Protein AF-A0A9D6B3N6-F1 (afdb_monomer)

Foldseek 3Di:
DDDDQQQPPADDPVNVVVNVVQVVAADNRRHGDPPSDDPVNQDVPSCDPVNLVAPDADPQWDWDQDPVDPSRTHTDHPPQFDWDAQVRDGPHHQPDQWHHTPVDIDGVVCVPDDDDQDDDDPQWDADPVRDIDGNDCVVVPNPVDDPDDPVRDDDDPVRVVVVVPDADPVQECDVVRDFDADPVRDGDPVSDPPPPPPPPPDDDPPRDDDDDDDDADPDDDDDDPPDDQDFPDDPDDTDRDDDDPDDDDPDDDDDPDDDD

Radius of gyration: 76.94 Å; Cα contacts (8 Å, |Δi|>4): 173; chains: 1; bounding box: 150×39×192 Å

Mean predicted aligned error: 19.35 Å

Solvent-accessible surface area (backbone atoms only — not comparable to full-atom values): 17889 Å² total; per-residue (Å²): 130,91,72,80,86,50,44,80,71,50,72,63,77,68,21,50,56,49,27,57,57,46,50,75,47,28,39,75,86,65,46,73,39,88,77,60,80,40,80,87,70,52,54,91,74,70,74,39,71,81,71,67,72,65,78,89,71,59,95,80,47,41,83,40,84,28,89,88,40,100,78,40,52,41,73,37,71,69,73,67,70,54,76,26,36,78,88,42,77,27,85,54,73,42,64,83,67,34,31,55,34,79,94,54,67,42,48,65,73,57,76,80,49,84,74,86,81,77,85,79,58,95,57,42,45,78,44,97,90,74,45,80,40,72,64,51,52,61,75,74,73,38,69,88,65,75,93,62,56,83,90,69,54,80,78,51,70,68,58,51,55,57,56,71,71,51,84,59,77,86,33,58,62,38,90,97,46,45,85,46,63,46,99,85,70,41,70,50,72,89,82,45,78,82,73,76,74,84,66,90,76,81,72,59,96,88,64,79,85,80,82,84,69,94,70,84,78,78,78,84,77,80,83,57,98,88,61,88,82,77,81,58,68,68,83,94,66,68,58,88,80,88,83,78,98,78,75,84,84,77,83,82,81,84,74,87,77,76,83,129

Secondary structure (DSSP, 8-state):
--PPP-TTT--HHHHHHHHHHHTTTB-TTSPBPTTSS-TTTS-TTSS-TTTTT-----TT-EEEE-TTSTTSEEEE--PPPPPP-SSS--SS--SSS-EEETTEEE-GGGGGSPPP-----TTEEE-TTS-EEE-STTTTT-TT-----GGGPPPPHHHHHHHHTSPPGGGBTSTTSB----TTSS--GGGS------------TT-------SSPPPPPPPPPTT-----BS-TT--B-----SSS---------PPP-

Structure (mmCIF, N/CA/C/O backbone):
data_AF-A0A9D6B3N6-F1
#
_entry.id   AF-A0A9D6B3N6-F1
#
loop_
_atom_site.group_PDB
_atom_site.id
_atom_site.type_symbol
_atom_site.label_atom_id
_atom_site.label_alt_id
_atom_site.label_comp_id
_atom_site.label_asym_id
_atom_site.label_entity_id
_atom_site.label_seq_id
_atom_site.pdbx_PDB_ins_code
_atom_site.Cartn_x
_atom_site.Cartn_y
_atom_site.Cartn_z
_atom_site.occupancy
_atom_site.B_iso_or_equiv
_atom_site.auth_seq_id
_atom_site.auth_comp_id
_atom_site.auth_asym_id
_atom_site.auth_atom_id
_atom_site.pdbx_PDB_model_num
ATOM 1 N N . MET A 1 1 ? 64.592 5.220 -80.876 1.00 45.41 1 MET A N 1
ATOM 2 C CA . MET A 1 1 ? 63.845 5.103 -79.605 1.00 45.41 1 MET A CA 1
ATOM 3 C C . MET A 1 1 ? 62.837 3.983 -79.776 1.00 45.41 1 MET A C 1
ATOM 5 O O . MET A 1 1 ? 62.112 4.013 -80.762 1.00 45.41 1 MET A O 1
ATOM 9 N N . ALA A 1 2 ? 62.846 2.971 -78.908 1.00 51.44 2 ALA A N 1
ATOM 10 C CA . ALA A 1 2 ? 61.827 1.927 -78.946 1.00 51.44 2 ALA A CA 1
ATOM 11 C C . ALA A 1 2 ? 60.487 2.561 -78.546 1.00 51.44 2 ALA A C 1
ATOM 13 O O . ALA A 1 2 ? 60.361 3.070 -77.433 1.00 51.44 2 ALA A O 1
ATOM 14 N N . ARG A 1 3 ? 59.527 2.613 -79.477 1.00 68.75 3 ARG A N 1
ATOM 15 C CA . ARG A 1 3 ? 58.147 2.989 -79.148 1.00 68.75 3 ARG A CA 1
ATOM 16 C C . ARG A 1 3 ? 57.510 1.823 -78.397 1.00 68.75 3 ARG A C 1
ATOM 18 O O . ARG A 1 3 ? 57.802 0.672 -78.724 1.00 68.75 3 ARG A O 1
ATOM 25 N N . LEU A 1 4 ? 56.667 2.107 -77.407 1.00 59.44 4 LEU A N 1
ATOM 26 C CA . LEU A 1 4 ? 55.829 1.060 -76.827 1.00 59.44 4 LEU A CA 1
ATOM 27 C C . LEU A 1 4 ? 54.961 0.462 -77.953 1.00 59.44 4 LEU A C 1
ATOM 29 O O . LEU A 1 4 ? 54.424 1.239 -78.750 1.00 59.44 4 LEU A O 1
ATOM 33 N N . PRO A 1 5 ? 54.841 -0.872 -78.051 1.00 68.19 5 PRO A N 1
ATOM 34 C CA . PRO A 1 5 ? 53.911 -1.505 -78.976 1.00 68.19 5 PRO A CA 1
ATOM 35 C C . PRO A 1 5 ? 52.489 -0.999 -78.764 1.00 68.19 5 PRO A C 1
ATOM 37 O O . PRO A 1 5 ? 52.045 -0.881 -77.620 1.00 68.19 5 PRO A O 1
ATOM 40 N N . ASN A 1 6 ? 51.780 -0.709 -79.852 1.00 72.12 6 ASN A N 1
ATOM 41 C CA . ASN A 1 6 ? 50.390 -0.269 -79.786 1.00 72.12 6 ASN A CA 1
ATOM 42 C C . ASN A 1 6 ? 49.498 -1.365 -80.384 1.00 72.12 6 ASN A C 1
ATOM 44 O O . ASN A 1 6 ? 49.620 -1.619 -81.590 1.00 72.12 6 ASN A O 1
ATOM 48 N N . PRO A 1 7 ? 48.627 -2.015 -79.584 1.00 78.25 7 PRO A N 1
ATOM 49 C CA . PRO A 1 7 ? 47.762 -3.084 -80.068 1.00 78.25 7 PRO A CA 1
ATOM 50 C C . PRO A 1 7 ? 47.026 -2.690 -81.355 1.00 78.25 7 PRO A C 1
ATOM 52 O O . PRO A 1 7 ? 46.351 -1.667 -81.421 1.00 78.25 7 PRO A O 1
ATOM 55 N N . GLY A 1 8 ? 47.193 -3.488 -82.409 1.00 73.12 8 GLY A N 1
ATOM 56 C CA . GLY A 1 8 ? 46.553 -3.278 -83.711 1.00 73.12 8 GLY A CA 1
ATOM 57 C C . GLY A 1 8 ? 47.228 -2.254 -84.635 1.00 73.12 8 GLY A C 1
ATOM 58 O O . GLY A 1 8 ? 46.724 -2.030 -85.731 1.00 73.12 8 GLY A O 1
ATOM 59 N N . SER A 1 9 ? 48.352 -1.638 -84.241 1.00 78.69 9 SER A N 1
ATOM 60 C CA . SER A 1 9 ? 49.060 -0.615 -85.043 1.00 78.69 9 SER A CA 1
ATOM 61 C C . SER A 1 9 ? 50.465 -1.019 -85.514 1.00 78.69 9 SER A C 1
ATOM 63 O O . SER A 1 9 ? 51.078 -0.293 -86.303 1.00 78.69 9 SER A O 1
ATOM 65 N N . ASP A 1 10 ? 51.007 -2.145 -85.039 1.00 81.69 10 ASP A N 1
ATOM 66 C CA . ASP A 1 10 ? 52.312 -2.648 -85.485 1.00 81.69 10 ASP A CA 1
ATOM 67 C C . ASP A 1 10 ? 52.181 -3.523 -86.748 1.00 81.69 10 ASP A C 1
ATOM 69 O O . ASP A 1 10 ? 51.282 -4.356 -86.845 1.00 81.69 10 ASP A O 1
ATOM 73 N N . ALA A 1 11 ? 53.077 -3.331 -87.726 1.00 79.50 11 ALA A N 1
ATOM 74 C CA . ALA A 1 11 ? 53.017 -3.952 -89.057 1.00 79.50 11 ALA A CA 1
ATOM 75 C C . ALA A 1 11 ? 54.166 -4.953 -89.313 1.00 79.50 11 ALA A C 1
ATOM 77 O O . ALA A 1 11 ? 55.167 -4.978 -88.596 1.00 79.50 11 ALA A O 1
ATOM 78 N N . GLY A 1 12 ? 54.031 -5.771 -90.364 1.00 84.19 12 GLY A N 1
ATOM 79 C CA . GLY A 1 12 ? 54.955 -6.870 -90.684 1.00 84.19 12 GLY A CA 1
ATOM 80 C C . GLY A 1 12 ? 54.715 -8.121 -89.827 1.00 84.19 12 GLY A C 1
ATOM 81 O O . GLY A 1 12 ? 53.891 -8.105 -88.918 1.00 84.19 12 GLY A O 1
ATOM 82 N N . SER A 1 13 ? 55.434 -9.215 -90.100 1.00 83.25 13 SER A N 1
ATOM 83 C CA . SER A 1 13 ? 55.185 -10.518 -89.451 1.00 83.25 13 SER A CA 1
ATOM 84 C C . SER A 1 13 ? 55.355 -10.496 -87.927 1.00 83.25 13 SER A C 1
ATOM 86 O O . SER A 1 13 ? 54.642 -11.181 -87.203 1.00 83.25 13 SER A O 1
ATOM 88 N N . TRP A 1 14 ? 56.287 -9.689 -87.419 1.00 82.88 14 TRP A N 1
ATOM 89 C CA . TRP A 1 14 ? 56.448 -9.492 -85.976 1.00 82.88 14 TRP A CA 1
ATOM 90 C C . TRP A 1 14 ? 55.342 -8.619 -85.384 1.00 82.88 14 TRP A C 1
ATOM 92 O O . TRP A 1 14 ? 54.904 -8.877 -84.267 1.00 82.88 14 TRP A O 1
ATOM 102 N N . GLY A 1 15 ? 54.854 -7.633 -86.142 1.00 83.31 15 GLY A N 1
ATOM 103 C CA . GLY A 1 15 ? 53.713 -6.812 -85.749 1.00 83.31 15 GLY A CA 1
ATOM 104 C C . GLY A 1 15 ? 52.434 -7.634 -85.621 1.00 83.31 15 GLY A C 1
ATOM 105 O O . GLY A 1 15 ? 51.726 -7.488 -84.632 1.00 83.31 15 GLY A O 1
ATOM 106 N N . SER A 1 16 ? 52.171 -8.564 -86.547 1.00 84.25 16 SER A N 1
ATOM 107 C CA . SER A 1 16 ? 50.998 -9.445 -86.460 1.00 84.25 16 SER A CA 1
ATOM 108 C C . SER A 1 16 ? 51.053 -10.367 -85.242 1.00 84.25 16 SER A C 1
ATOM 110 O O . SER A 1 16 ? 50.103 -10.392 -84.469 1.00 84.25 16 SER A O 1
ATOM 112 N N . ILE A 1 17 ? 52.184 -11.045 -85.007 1.00 87.50 17 ILE A N 1
ATOM 113 C CA . ILE A 1 17 ? 52.358 -11.931 -83.839 1.00 87.50 17 ILE A CA 1
ATOM 114 C C . ILE A 1 17 ? 52.198 -11.148 -82.528 1.00 87.50 17 ILE A C 1
ATOM 116 O O . ILE A 1 17 ? 51.560 -11.616 -81.585 1.00 87.50 17 ILE A O 1
ATOM 120 N N . LEU A 1 18 ? 52.770 -9.944 -82.464 1.00 86.25 18 LEU A N 1
ATOM 121 C CA . LEU A 1 18 ? 52.673 -9.081 -81.293 1.00 86.25 18 LEU A CA 1
ATOM 122 C C . LEU A 1 18 ? 51.239 -8.600 -81.054 1.00 86.25 18 LEU A C 1
ATOM 124 O O . LEU A 1 18 ? 50.768 -8.638 -79.919 1.00 86.25 18 LEU A O 1
ATOM 128 N N . ASN A 1 19 ? 50.534 -8.191 -82.109 1.00 84.81 19 ASN A N 1
ATOM 129 C CA . ASN A 1 19 ? 49.133 -7.792 -82.022 1.00 84.81 19 ASN A CA 1
ATOM 130 C C . ASN A 1 19 ? 48.252 -8.959 -81.558 1.00 84.81 19 ASN A C 1
ATOM 132 O O . ASN A 1 19 ? 47.422 -8.755 -80.676 1.00 84.81 19 ASN A O 1
ATOM 136 N N . ASP A 1 20 ? 48.472 -10.171 -82.073 1.00 89.81 20 ASP A N 1
ATOM 137 C CA . ASP A 1 20 ? 47.739 -11.373 -81.659 1.00 89.81 20 ASP A CA 1
ATOM 138 C C . ASP A 1 20 ? 47.979 -11.703 -80.179 1.00 89.81 20 ASP A C 1
ATOM 140 O O . ASP A 1 20 ? 47.041 -12.026 -79.450 1.00 89.81 20 ASP A O 1
ATOM 144 N N . TYR A 1 21 ? 49.224 -11.577 -79.704 1.00 90.88 21 TYR A N 1
ATOM 145 C CA . TYR A 1 21 ? 49.565 -11.772 -78.294 1.00 90.88 21 TYR A CA 1
ATOM 146 C C . TYR A 1 21 ? 48.916 -10.715 -77.392 1.00 90.88 21 TYR A C 1
ATOM 148 O O . TYR A 1 21 ? 48.255 -11.053 -76.410 1.00 90.88 21 TYR A O 1
ATOM 156 N N . LEU A 1 22 ? 49.055 -9.429 -77.730 1.00 88.50 22 LEU A N 1
ATOM 157 C CA . LEU A 1 22 ? 48.483 -8.338 -76.938 1.00 88.50 22 LEU A CA 1
ATOM 158 C C . LEU A 1 22 ? 46.954 -8.388 -76.925 1.00 88.50 22 LEU A C 1
ATOM 160 O O . LEU A 1 22 ? 46.353 -8.135 -75.879 1.00 88.50 22 LEU A O 1
ATOM 164 N N . ALA A 1 23 ? 46.333 -8.796 -78.033 1.00 89.00 23 ALA A N 1
ATOM 165 C CA . ALA A 1 23 ? 44.892 -8.973 -78.143 1.00 89.00 23 ALA A CA 1
ATOM 166 C C . ALA A 1 23 ? 44.345 -10.095 -77.248 1.00 89.00 23 ALA A C 1
ATOM 168 O O . ALA A 1 23 ? 43.134 -10.150 -77.046 1.00 89.00 23 ALA A O 1
ATOM 169 N N . GLN A 1 24 ? 45.171 -10.972 -76.666 1.00 90.44 24 GLN A N 1
ATOM 170 C CA . GLN A 1 24 ? 44.681 -11.948 -75.681 1.00 90.44 24 GLN A CA 1
ATOM 171 C C . GLN A 1 24 ? 44.157 -11.256 -74.414 1.00 90.44 24 GLN A C 1
ATOM 173 O O . GLN A 1 24 ? 43.144 -11.680 -73.864 1.00 90.44 24 GLN A O 1
ATOM 178 N N . ALA A 1 25 ? 44.799 -10.160 -73.997 1.00 90.31 25 ALA A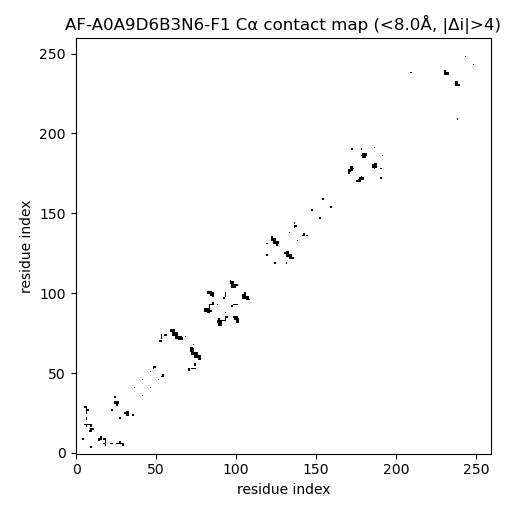 N 1
ATOM 179 C CA . ALA A 1 25 ? 44.516 -9.460 -72.741 1.00 90.31 25 ALA A CA 1
ATOM 180 C C . ALA A 1 25 ? 44.016 -8.015 -72.929 1.00 90.31 25 ALA A C 1
ATOM 182 O O . ALA A 1 25 ? 43.361 -7.480 -72.035 1.00 90.31 25 ALA A O 1
ATOM 183 N N . HIS A 1 26 ? 44.283 -7.386 -74.077 1.00 91.19 26 HIS A N 1
ATOM 184 C CA . HIS A 1 26 ? 43.959 -5.982 -74.334 1.00 91.19 26 HIS A CA 1
ATOM 185 C C . HIS A 1 26 ? 42.899 -5.806 -75.426 1.00 91.19 26 HIS A C 1
ATOM 187 O O . HIS A 1 26 ? 42.792 -6.603 -76.360 1.00 91.19 26 HIS A O 1
ATOM 193 N N . THR A 1 27 ? 42.103 -4.750 -75.311 1.00 88.50 27 THR A N 1
ATOM 194 C CA . THR A 1 27 ? 41.266 -4.202 -76.385 1.00 88.50 27 THR A CA 1
ATOM 195 C C . THR A 1 27 ? 42.125 -3.416 -77.380 1.00 88.50 27 THR A C 1
ATOM 197 O O . THR A 1 27 ? 43.296 -3.123 -77.136 1.00 88.50 27 THR A O 1
ATOM 200 N N . SER A 1 28 ? 41.553 -3.060 -78.532 1.00 85.31 28 SER A N 1
ATOM 201 C CA . SER A 1 28 ? 42.259 -2.319 -79.588 1.00 85.31 28 SER A CA 1
ATOM 202 C C . SER A 1 28 ? 42.684 -0.898 -79.190 1.00 85.31 28 SER A C 1
ATOM 204 O O . SER A 1 28 ? 43.471 -0.287 -79.901 1.00 85.31 28 SER A O 1
ATOM 206 N N . ASP A 1 29 ? 42.165 -0.361 -78.083 1.00 84.06 29 ASP A N 1
ATOM 207 C CA . ASP A 1 29 ? 42.560 0.933 -77.509 1.00 84.06 29 ASP A CA 1
ATOM 208 C C . ASP A 1 29 ? 43.659 0.813 -76.433 1.00 84.06 29 ASP A C 1
ATOM 210 O O . ASP A 1 29 ? 44.034 1.808 -75.815 1.00 84.06 29 ASP A O 1
ATOM 214 N N . GLY A 1 30 ? 44.179 -0.398 -76.198 1.00 83.12 30 GLY A N 1
ATOM 215 C CA . GLY A 1 30 ? 45.235 -0.662 -75.221 1.00 83.12 30 GLY A CA 1
ATOM 216 C C . GLY A 1 30 ? 44.758 -0.828 -73.778 1.00 83.12 30 GLY A C 1
ATOM 217 O O . GLY A 1 30 ? 45.591 -1.049 -72.899 1.00 83.12 30 GLY A O 1
ATOM 218 N N . THR A 1 31 ? 43.451 -0.768 -73.505 1.00 88.31 31 THR A N 1
ATOM 219 C CA . THR A 1 31 ? 42.912 -1.117 -72.180 1.00 88.31 31 THR A CA 1
ATOM 220 C C . THR A 1 31 ? 42.802 -2.635 -72.003 1.00 88.31 31 THR A C 1
ATOM 222 O O . THR A 1 31 ? 42.923 -3.397 -72.959 1.00 88.31 31 THR A O 1
ATOM 225 N N . LEU A 1 32 ? 42.641 -3.115 -70.765 1.00 92.38 32 LEU A N 1
ATOM 226 C CA . LEU A 1 32 ? 42.455 -4.546 -70.504 1.00 92.38 32 LEU A CA 1
ATOM 227 C C . LEU A 1 32 ? 41.027 -4.972 -70.858 1.00 92.38 32 LEU A C 1
ATOM 229 O O . LEU A 1 32 ? 40.062 -4.281 -70.531 1.00 92.38 32 LEU A O 1
ATOM 233 N N . LYS A 1 33 ? 40.872 -6.157 -71.451 1.00 91.31 33 LYS A N 1
ATOM 234 C CA . LYS A 1 33 ? 39.548 -6.746 -71.686 1.00 91.31 33 LYS A CA 1
ATOM 235 C C . LYS A 1 33 ? 38.831 -7.030 -70.354 1.00 91.31 33 LYS A C 1
ATOM 237 O O . LYS A 1 33 ? 39.499 -7.320 -69.351 1.00 91.31 33 LYS A O 1
ATOM 242 N N . PRO A 1 34 ? 37.485 -7.026 -70.320 1.00 89.88 34 PRO A N 1
ATOM 243 C CA . PRO A 1 34 ? 36.728 -7.475 -69.154 1.00 89.88 34 PRO A CA 1
ATOM 244 C C . PRO A 1 34 ? 37.193 -8.857 -68.679 1.00 89.88 34 PRO A C 1
ATOM 246 O O . PRO A 1 34 ? 37.513 -9.717 -69.494 1.00 89.88 34 PRO A O 1
ATOM 249 N N . ALA A 1 35 ? 37.232 -9.058 -67.360 1.00 86.75 35 ALA A N 1
ATOM 250 C CA . ALA A 1 35 ? 37.682 -10.300 -66.722 1.00 86.75 35 ALA A CA 1
ATOM 251 C C . ALA A 1 35 ? 39.142 -10.721 -67.004 1.00 86.75 35 ALA A C 1
ATOM 253 O O . ALA A 1 35 ? 39.518 -11.835 -66.660 1.00 86.75 35 ALA A O 1
ATOM 254 N N . THR A 1 36 ? 39.993 -9.844 -67.554 1.00 89.94 36 THR A N 1
ATOM 255 C CA . THR A 1 36 ? 41.442 -10.119 -67.663 1.00 89.94 36 THR A CA 1
ATOM 256 C C . THR A 1 36 ? 42.109 -10.177 -66.288 1.00 89.94 36 THR A C 1
ATOM 258 O O . THR A 1 36 ? 42.972 -11.016 -66.048 1.00 89.94 36 THR A O 1
ATOM 261 N N . VAL A 1 37 ? 41.678 -9.311 -65.363 1.00 88.75 37 VAL A N 1
ATOM 262 C CA . VAL A 1 37 ? 42.087 -9.356 -63.955 1.00 88.75 37 VAL A CA 1
ATOM 263 C C . VAL A 1 37 ? 41.021 -10.115 -63.170 1.00 88.75 37 VAL A C 1
ATOM 265 O O . VAL A 1 37 ? 39.940 -9.598 -62.895 1.00 88.75 37 VAL A O 1
ATOM 268 N N . THR A 1 38 ? 41.325 -11.362 -62.833 1.00 87.31 38 THR A N 1
ATOM 269 C CA . THR A 1 38 ? 40.512 -12.253 -61.996 1.00 87.31 38 THR A CA 1
ATOM 270 C C . THR A 1 38 ? 41.161 -12.471 -60.631 1.00 87.31 38 THR A C 1
ATOM 272 O O . THR A 1 38 ? 42.339 -12.160 -60.434 1.00 87.31 38 THR A O 1
ATOM 275 N N . ALA A 1 39 ? 40.421 -13.083 -59.701 1.00 79.94 39 ALA A N 1
ATOM 276 C CA . ALA A 1 39 ? 40.956 -13.492 -58.402 1.00 79.94 39 ALA A CA 1
ATOM 277 C C . ALA A 1 39 ? 42.220 -14.365 -58.524 1.00 79.94 39 ALA A C 1
ATOM 279 O O . ALA A 1 39 ? 43.117 -14.246 -57.704 1.00 79.94 39 ALA A O 1
ATOM 280 N N . THR A 1 40 ? 42.330 -15.188 -59.572 1.00 82.88 40 THR A N 1
ATOM 281 C CA . THR A 1 40 ? 43.490 -16.065 -59.805 1.00 82.88 40 THR A CA 1
ATOM 282 C C . THR A 1 40 ? 44.718 -15.309 -60.320 1.00 82.88 40 THR A C 1
ATOM 284 O O . THR A 1 40 ? 45.844 -15.734 -60.084 1.00 82.88 40 THR A O 1
ATOM 287 N N . THR A 1 41 ? 44.524 -14.189 -61.026 1.00 85.56 41 THR A N 1
ATOM 288 C CA . THR A 1 41 ? 45.626 -13.349 -61.539 1.00 85.56 41 THR A CA 1
ATOM 289 C C . THR A 1 41 ? 46.123 -12.311 -60.529 1.00 85.56 41 THR A C 1
ATOM 291 O O . THR A 1 41 ? 47.187 -11.726 -60.724 1.00 85.56 41 THR A O 1
ATOM 294 N N . ILE A 1 42 ? 45.369 -12.064 -59.452 1.00 85.81 42 ILE A N 1
ATOM 295 C CA . ILE A 1 42 ? 45.796 -11.210 -58.341 1.00 85.81 42 ILE A CA 1
ATOM 296 C C . ILE A 1 42 ? 46.633 -12.080 -57.401 1.00 85.81 42 ILE A C 1
ATOM 298 O O . ILE A 1 42 ? 46.099 -12.943 -56.714 1.00 85.81 42 ILE A O 1
ATOM 302 N N . THR A 1 43 ? 47.949 -11.872 -57.372 1.00 85.81 43 THR A N 1
ATOM 303 C CA . THR A 1 43 ? 48.826 -12.606 -56.449 1.00 85.81 43 THR A CA 1
ATOM 304 C C . THR A 1 43 ? 48.584 -12.178 -55.002 1.00 85.81 43 THR A C 1
ATOM 306 O O . THR A 1 43 ? 48.177 -11.042 -54.739 1.00 85.81 43 THR A O 1
ATOM 309 N N . ASP A 1 44 ? 48.917 -13.043 -54.045 1.00 80.94 44 ASP A N 1
ATOM 310 C CA . ASP A 1 44 ? 48.862 -12.694 -52.624 1.00 80.94 44 ASP A CA 1
ATOM 311 C C . ASP A 1 44 ? 49.661 -11.413 -52.338 1.00 80.94 44 ASP A C 1
ATOM 313 O O . ASP A 1 44 ? 50.780 -11.220 -52.821 1.00 80.94 44 ASP A O 1
ATOM 317 N N . GLY A 1 45 ? 49.050 -10.482 -51.600 1.00 75.62 45 GLY A N 1
ATOM 318 C CA . GLY A 1 45 ? 49.649 -9.180 -51.289 1.00 75.62 45 GLY A CA 1
ATOM 319 C C . GLY A 1 45 ? 49.730 -8.194 -52.465 1.00 75.62 45 GLY A C 1
ATOM 320 O O . GLY A 1 45 ? 50.244 -7.088 -52.287 1.00 75.62 45 GLY A O 1
ATOM 321 N N . ALA A 1 46 ? 49.202 -8.525 -53.653 1.00 82.38 46 ALA A N 1
ATOM 322 C CA . ALA A 1 46 ? 49.179 -7.605 -54.792 1.00 82.38 46 ALA A CA 1
ATOM 323 C C . ALA A 1 46 ? 48.398 -6.321 -54.488 1.00 82.38 46 ALA A C 1
ATOM 325 O O . ALA A 1 46 ? 48.791 -5.256 -54.965 1.00 82.38 46 ALA A O 1
ATOM 326 N N . VAL A 1 47 ? 47.348 -6.406 -53.666 1.00 80.56 47 VAL A N 1
ATOM 327 C CA . VAL A 1 47 ? 46.569 -5.272 -53.158 1.00 80.56 47 VAL A CA 1
ATOM 328 C C . VAL A 1 47 ? 46.873 -5.105 -51.670 1.00 80.56 47 VAL A C 1
ATOM 330 O O . VAL A 1 47 ? 46.336 -5.813 -50.824 1.00 80.56 47 VAL A O 1
ATOM 333 N N . THR A 1 48 ? 47.781 -4.188 -51.343 1.00 77.69 48 THR A N 1
ATOM 334 C CA . THR A 1 48 ? 48.095 -3.829 -49.954 1.00 77.69 48 THR A CA 1
ATOM 335 C C . THR A 1 48 ? 47.165 -2.720 -49.464 1.00 77.69 48 THR A C 1
ATOM 337 O O . THR A 1 48 ? 46.552 -2.018 -50.268 1.00 77.69 48 THR A O 1
ATOM 340 N N . ILE A 1 49 ? 47.120 -2.485 -48.149 1.00 63.72 49 ILE A N 1
ATOM 341 C CA . ILE A 1 49 ? 46.389 -1.346 -47.557 1.00 63.72 49 ILE A CA 1
ATOM 342 C C . ILE A 1 49 ? 46.805 -0.018 -48.218 1.00 63.72 49 ILE A C 1
ATOM 344 O O . ILE A 1 49 ? 45.955 0.810 -48.531 1.00 63.72 49 ILE A O 1
ATOM 348 N N . GLY A 1 50 ? 48.097 0.150 -48.527 1.00 67.12 50 GLY A N 1
ATOM 349 C CA . GLY A 1 50 ? 48.600 1.329 -49.240 1.00 67.12 50 GLY A CA 1
ATOM 350 C C . GLY A 1 50 ? 48.111 1.445 -50.690 1.00 67.12 50 GLY A C 1
ATOM 351 O O . GLY A 1 50 ? 47.958 2.554 -51.189 1.00 67.12 50 GLY A O 1
ATOM 352 N N . LYS A 1 51 ? 47.820 0.320 -51.361 1.00 71.69 51 LYS A N 1
ATOM 353 C CA . LYS A 1 51 ? 47.268 0.289 -52.729 1.00 71.69 51 LYS A CA 1
ATOM 354 C C . LYS A 1 51 ? 45.750 0.447 -52.779 1.00 71.69 51 LYS A C 1
ATOM 356 O O . LYS A 1 51 ? 45.229 0.822 -53.822 1.00 71.69 51 LYS A O 1
ATOM 361 N N . LEU A 1 52 ? 45.048 0.201 -51.672 1.00 72.81 52 LEU A N 1
ATOM 362 C CA . LEU A 1 52 ? 43.612 0.472 -51.558 1.00 72.81 52 LEU A CA 1
ATOM 363 C C . LEU A 1 52 ? 43.298 1.978 -51.469 1.00 72.81 52 LEU A C 1
ATOM 365 O O . LEU A 1 52 ? 42.129 2.343 -51.493 1.00 72.81 52 LEU A O 1
ATOM 369 N N . ALA A 1 53 ? 44.317 2.847 -51.366 1.00 62.59 53 ALA A N 1
ATOM 370 C CA . ALA A 1 53 ? 44.210 4.312 -51.294 1.00 62.59 53 ALA A CA 1
ATOM 371 C C . ALA A 1 53 ? 43.273 4.861 -50.193 1.00 62.59 53 ALA A C 1
ATOM 373 O O . ALA A 1 53 ? 42.992 6.055 -50.156 1.00 62.59 53 ALA A O 1
ATOM 374 N N . VAL A 1 54 ? 42.822 4.017 -49.261 1.00 65.94 54 VAL A N 1
ATOM 375 C CA . VAL A 1 54 ? 41.975 4.383 -48.118 1.00 65.94 54 VAL A CA 1
ATOM 376 C C . VAL A 1 54 ? 42.835 4.499 -46.861 1.00 65.94 54 VAL A C 1
ATOM 378 O O . VAL A 1 54 ? 42.862 3.617 -46.003 1.00 65.94 54 VAL A O 1
ATOM 381 N N . SER A 1 55 ? 43.594 5.590 -46.767 1.00 69.75 55 SER A N 1
ATOM 382 C CA . SER A 1 55 ? 44.323 5.959 -45.550 1.00 69.75 55 SER A CA 1
ATOM 383 C C . SER A 1 55 ? 43.375 6.545 -44.491 1.00 69.75 55 SER A C 1
ATOM 385 O O . SER A 1 55 ? 42.284 7.017 -44.805 1.00 69.75 55 SER A O 1
ATOM 387 N N . GLY A 1 56 ? 43.781 6.502 -43.217 1.00 75.56 56 GLY A N 1
ATOM 388 C CA . GLY A 1 56 ? 43.077 7.190 -42.123 1.00 75.56 56 GLY A CA 1
ATOM 389 C C . GLY A 1 56 ? 42.059 6.365 -41.328 1.00 75.56 56 GLY A C 1
ATOM 390 O O . GLY A 1 56 ? 41.455 6.912 -40.412 1.00 75.56 56 GLY A O 1
ATOM 391 N N . GLY A 1 57 ? 41.883 5.074 -41.631 1.00 80.06 57 GLY A N 1
ATOM 392 C CA . GLY A 1 57 ? 41.056 4.180 -40.815 1.00 80.06 57 GLY A CA 1
ATOM 393 C C . GLY A 1 57 ? 41.697 3.855 -39.458 1.00 80.06 57 GLY A C 1
ATOM 394 O O . GLY A 1 57 ? 42.913 3.667 -39.372 1.00 80.06 57 GLY A O 1
ATOM 395 N N . THR A 1 58 ? 40.888 3.761 -38.404 1.00 84.12 58 THR A N 1
ATOM 396 C CA . THR A 1 58 ? 41.297 3.329 -37.056 1.00 84.12 58 THR A CA 1
ATOM 397 C C . THR A 1 58 ? 40.745 1.938 -36.717 1.00 84.12 58 THR A C 1
ATOM 399 O O . THR A 1 58 ? 39.849 1.419 -37.388 1.00 84.12 58 THR A O 1
ATOM 402 N N . ASN A 1 59 ? 41.307 1.287 -35.688 1.00 82.06 59 ASN A N 1
ATOM 403 C CA . ASN A 1 59 ? 40.861 -0.047 -35.279 1.00 82.06 59 ASN A CA 1
ATOM 404 C C . ASN A 1 59 ? 39.387 -0.020 -34.843 1.00 82.06 59 ASN A C 1
ATOM 406 O O . ASN A 1 59 ? 39.003 0.806 -34.018 1.00 82.06 59 ASN A O 1
ATOM 410 N N . GLY A 1 60 ? 38.588 -0.944 -35.376 1.00 78.75 60 GLY A N 1
ATOM 411 C CA . GLY A 1 60 ? 37.149 -1.031 -35.121 1.00 78.75 60 GLY A CA 1
ATOM 412 C C . GLY A 1 60 ? 36.262 -0.423 -36.208 1.00 78.75 60 GLY A C 1
ATOM 413 O O . GLY A 1 60 ? 35.063 -0.665 -36.170 1.00 78.75 60 GLY A O 1
ATOM 414 N N . GLN A 1 61 ? 36.808 0.294 -37.196 1.00 87.56 61 GLN A N 1
ATOM 415 C CA . GLN A 1 61 ? 36.031 0.823 -38.325 1.00 87.56 61 GLN A CA 1
ATOM 416 C C . GLN A 1 61 ? 35.767 -0.239 -39.406 1.00 87.56 61 GLN A C 1
ATOM 418 O O . GLN A 1 61 ? 36.596 -1.114 -39.659 1.00 87.56 61 GLN A O 1
ATOM 423 N N . LEU A 1 62 ? 34.618 -0.146 -40.082 1.00 87.00 62 LEU A N 1
ATOM 424 C CA . LEU A 1 62 ? 34.265 -0.972 -41.241 1.00 87.00 62 LEU A CA 1
ATOM 425 C C . LEU A 1 62 ? 34.580 -0.236 -42.542 1.00 87.00 62 LEU A C 1
ATOM 427 O O . LEU A 1 62 ? 34.223 0.931 -42.709 1.00 87.00 62 LEU A O 1
ATOM 431 N N . LEU A 1 63 ? 35.173 -0.939 -43.506 1.00 87.06 63 LEU A N 1
ATOM 432 C CA . LEU A 1 63 ? 35.298 -0.432 -44.869 1.00 87.06 63 LEU A CA 1
ATOM 433 C C . LEU A 1 63 ? 33.993 -0.708 -45.622 1.00 87.06 63 LEU A C 1
ATOM 435 O O . LEU A 1 63 ? 33.672 -1.857 -45.917 1.00 87.06 63 LEU A O 1
ATOM 439 N N . SER A 1 64 ? 33.234 0.344 -45.920 1.00 87.38 64 SER A N 1
ATOM 440 C CA . SER A 1 64 ? 31.941 0.247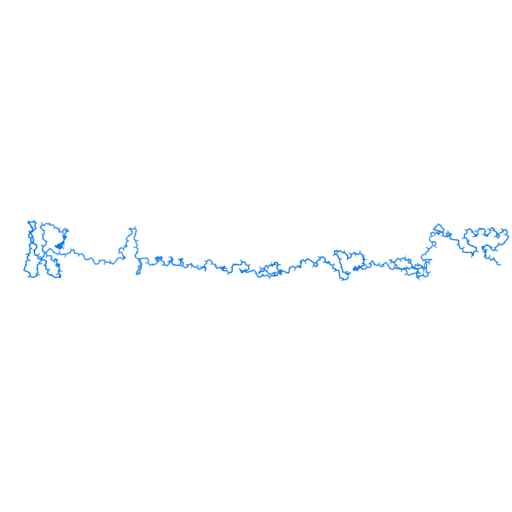 -46.605 1.00 87.38 64 SER A CA 1
ATOM 441 C C . SER A 1 64 ? 32.022 0.834 -48.008 1.00 87.38 64 SER A C 1
ATOM 443 O O . SER A 1 64 ? 32.788 1.766 -48.254 1.00 87.38 64 SER A O 1
ATOM 445 N N . LYS A 1 65 ? 31.217 0.307 -48.938 1.00 86.56 65 LYS A N 1
ATOM 446 C CA . LYS A 1 65 ? 31.053 0.911 -50.265 1.00 86.56 65 LYS A CA 1
ATOM 447 C C . LYS A 1 65 ? 30.393 2.282 -50.120 1.00 86.56 65 LYS A C 1
ATOM 449 O O . LYS A 1 65 ? 29.333 2.394 -49.513 1.00 86.56 65 LYS A O 1
ATOM 454 N N . ASP A 1 66 ? 30.994 3.295 -50.725 1.00 83.94 66 ASP A N 1
ATOM 455 C CA . ASP A 1 66 ? 30.488 4.660 -50.753 1.00 83.94 66 ASP A CA 1
ATOM 456 C C . ASP A 1 66 ? 30.655 5.234 -52.161 1.00 83.94 66 ASP A C 1
ATOM 458 O O . ASP A 1 66 ? 31.752 5.603 -52.582 1.00 83.94 66 ASP A O 1
ATOM 462 N N . SER A 1 67 ? 29.549 5.303 -52.902 1.00 84.81 67 SER A N 1
ATOM 463 C CA . SER A 1 67 ? 29.526 5.820 -54.274 1.00 84.81 67 SER A CA 1
ATOM 464 C C . SER A 1 67 ? 29.789 7.324 -54.371 1.00 84.81 67 SER A C 1
ATOM 466 O O . SER A 1 67 ? 29.893 7.837 -55.480 1.00 84.81 67 SER A O 1
ATOM 468 N N . THR A 1 68 ? 29.867 8.038 -53.244 1.00 83.88 68 THR A N 1
ATOM 469 C CA . THR A 1 68 ? 30.203 9.469 -53.208 1.00 83.88 68 THR A CA 1
ATOM 470 C C . THR A 1 68 ? 31.710 9.723 -53.116 1.00 83.88 68 THR A C 1
ATOM 472 O O . THR A 1 68 ? 32.152 10.847 -53.347 1.00 83.88 68 THR A O 1
ATOM 475 N N . GLN A 1 69 ? 32.514 8.696 -52.818 1.00 81.81 69 GLN A N 1
ATOM 476 C CA . GLN A 1 69 ? 33.970 8.803 -52.745 1.00 81.81 69 GLN A CA 1
ATOM 477 C C . GLN A 1 69 ? 34.622 8.451 -54.083 1.00 81.81 69 GLN A C 1
ATOM 479 O O . GLN A 1 69 ? 34.238 7.485 -54.738 1.00 81.81 69 GLN A O 1
ATOM 484 N N . SER A 1 70 ? 35.688 9.174 -54.440 1.00 69.38 70 SER A N 1
ATOM 485 C CA . SER A 1 70 ? 36.482 8.948 -55.664 1.00 69.38 70 SER A CA 1
ATOM 486 C C . SER A 1 70 ? 37.084 7.527 -55.751 1.00 69.38 70 SER A C 1
ATOM 488 O O . SER A 1 70 ? 37.365 7.030 -56.836 1.00 69.38 70 SER A O 1
ATOM 490 N N . GLY A 1 71 ? 37.224 6.833 -54.611 1.00 74.62 71 GLY A N 1
ATOM 491 C CA . GLY A 1 71 ? 37.662 5.433 -54.526 1.00 74.62 71 GLY A CA 1
ATOM 492 C C . GLY A 1 71 ? 36.542 4.410 -54.306 1.00 74.62 71 GLY A C 1
ATOM 493 O O . GLY A 1 71 ? 36.830 3.228 -54.168 1.00 74.62 71 GLY A O 1
ATOM 494 N N . GLY A 1 72 ? 35.277 4.832 -54.225 1.00 82.12 72 GLY A N 1
ATOM 495 C CA . GLY A 1 72 ? 34.130 3.938 -54.033 1.00 82.12 72 GLY A CA 1
ATOM 496 C C . GLY A 1 72 ? 34.016 3.288 -52.647 1.00 82.12 72 GLY A C 1
ATOM 497 O O . GLY A 1 72 ? 33.087 2.508 -52.429 1.00 82.12 72 GLY A O 1
ATOM 498 N N . PHE A 1 73 ? 34.927 3.590 -51.716 1.00 86.12 73 PHE A N 1
ATOM 499 C CA . PHE A 1 73 ? 34.977 3.022 -50.368 1.00 86.12 73 PHE A CA 1
ATOM 500 C C . PHE A 1 73 ? 35.243 4.107 -49.314 1.00 86.12 73 PHE A C 1
ATOM 502 O O . PHE A 1 73 ? 35.986 5.055 -49.569 1.00 86.12 73 PHE A O 1
ATOM 509 N N . ARG A 1 74 ? 34.663 3.952 -48.118 1.00 85.56 74 ARG A N 1
ATOM 510 C CA . ARG A 1 74 ? 34.867 4.833 -46.957 1.00 85.56 74 ARG A CA 1
ATOM 511 C C . ARG A 1 74 ? 34.971 4.020 -45.665 1.00 85.56 74 ARG A C 1
ATOM 513 O O . ARG A 1 74 ? 34.185 3.095 -45.452 1.00 85.56 74 ARG A O 1
ATOM 520 N N . TRP A 1 75 ? 35.910 4.386 -44.789 1.00 87.62 75 TRP A N 1
ATOM 521 C CA . TRP A 1 75 ? 35.926 3.905 -43.405 1.00 87.62 75 TRP A CA 1
ATOM 522 C C . TRP A 1 75 ? 34.762 4.530 -42.647 1.00 87.62 75 TRP A C 1
ATOM 524 O O . TRP A 1 75 ? 34.607 5.750 -42.614 1.00 87.62 75 TRP A O 1
ATOM 534 N N . THR A 1 76 ? 33.918 3.685 -42.077 1.00 85.06 76 THR A N 1
ATOM 535 C CA . THR A 1 76 ? 32.764 4.107 -41.292 1.00 85.06 76 THR A CA 1
ATOM 536 C C . THR A 1 76 ? 32.891 3.459 -39.930 1.00 85.06 76 THR A C 1
ATOM 538 O O . THR A 1 76 ? 33.149 2.256 -39.845 1.00 85.06 76 THR A O 1
ATOM 541 N N . ASP A 1 77 ? 32.718 4.233 -38.862 1.00 86.00 77 ASP A N 1
ATOM 542 C CA . ASP A 1 77 ? 32.533 3.626 -37.550 1.00 86.00 77 ASP A CA 1
ATOM 543 C C . ASP A 1 77 ? 31.337 2.667 -37.633 1.00 86.00 77 ASP A C 1
ATOM 545 O O . ASP A 1 77 ? 30.343 3.005 -38.289 1.00 86.00 77 ASP A O 1
ATOM 549 N N . PRO A 1 78 ? 31.398 1.472 -37.020 1.00 77.94 78 PRO A N 1
ATOM 550 C CA . PRO A 1 78 ? 30.208 0.674 -36.795 1.00 77.94 78 PRO A CA 1
ATOM 551 C C . PRO A 1 78 ? 29.266 1.546 -35.978 1.00 77.94 78 PRO A C 1
ATOM 553 O O . PRO A 1 78 ? 29.412 1.658 -34.762 1.00 77.94 78 PRO A O 1
ATOM 556 N N . SER A 1 79 ? 28.322 2.219 -36.636 1.00 67.19 79 SER A N 1
ATOM 557 C CA . SER A 1 79 ? 27.246 2.878 -35.922 1.00 67.19 79 SER A CA 1
ATOM 558 C C . SER A 1 79 ? 26.594 1.784 -35.094 1.00 67.19 79 SER A C 1
ATOM 560 O O . SER A 1 79 ? 26.121 0.790 -35.660 1.00 67.19 79 SER A O 1
ATOM 562 N N . GLY A 1 80 ? 26.617 1.935 -33.767 1.00 70.06 80 GLY A N 1
ATOM 563 C CA . GLY A 1 80 ? 25.793 1.104 -32.902 1.00 70.06 80 GLY A CA 1
ATOM 564 C C . GLY A 1 80 ? 24.376 1.090 -33.469 1.00 70.06 80 GLY A C 1
ATOM 565 O O . GLY A 1 80 ? 23.941 2.078 -34.070 1.00 70.06 80 GLY A O 1
ATOM 566 N N . VAL A 1 81 ? 23.684 -0.046 -33.364 1.00 76.00 81 VAL A N 1
ATOM 567 C CA . VAL A 1 81 ? 22.291 -0.138 -33.818 1.00 76.00 81 VAL A CA 1
ATOM 568 C C . VAL A 1 81 ? 21.541 1.052 -33.222 1.00 76.00 81 VAL A C 1
ATOM 570 O O . VAL A 1 81 ? 21.611 1.250 -32.010 1.00 76.00 81 VAL A O 1
ATOM 573 N N . ALA A 1 82 ? 20.910 1.868 -34.071 1.00 81.75 82 ALA A N 1
ATOM 574 C CA . ALA A 1 82 ? 20.246 3.088 -33.626 1.00 81.75 82 ALA A CA 1
ATOM 575 C C . ALA A 1 82 ? 19.267 2.783 -32.485 1.00 81.75 82 ALA A C 1
ATOM 577 O O . ALA A 1 82 ? 18.683 1.695 -32.438 1.00 81.75 82 ALA A O 1
ATOM 578 N N . ASP A 1 83 ? 19.076 3.742 -31.581 1.00 84.31 83 ASP A N 1
ATOM 579 C CA . ASP A 1 83 ? 18.096 3.595 -30.513 1.00 84.31 83 ASP A CA 1
ATOM 580 C C . ASP A 1 83 ? 16.711 3.315 -31.094 1.00 84.31 83 ASP A C 1
ATOM 582 O O . ASP A 1 83 ? 16.291 3.887 -32.106 1.00 84.31 83 ASP A O 1
ATOM 586 N N . ALA A 1 84 ? 15.987 2.419 -30.433 1.00 84.12 84 ALA A N 1
ATOM 587 C CA . ALA A 1 84 ? 14.628 2.118 -30.826 1.00 84.12 84 ALA A CA 1
ATOM 588 C C . ALA A 1 84 ? 13.727 3.337 -30.588 1.00 84.12 84 ALA A C 1
ATOM 590 O O . ALA A 1 84 ? 13.783 3.992 -29.542 1.00 84.12 84 ALA A O 1
ATOM 591 N N . THR A 1 85 ? 12.864 3.612 -31.558 1.00 81.88 85 THR A N 1
ATOM 592 C CA . THR A 1 85 ? 11.779 4.587 -31.441 1.00 81.88 85 THR A CA 1
ATOM 593 C C . THR A 1 85 ? 10.440 3.856 -31.463 1.00 81.88 85 THR A C 1
ATOM 595 O O . THR A 1 85 ? 10.375 2.642 -31.665 1.00 81.88 85 THR A O 1
ATOM 598 N N . THR A 1 86 ? 9.344 4.593 -31.305 1.00 77.88 86 THR A N 1
ATOM 599 C CA . THR A 1 86 ? 7.991 4.036 -31.444 1.00 77.88 86 THR A CA 1
ATOM 600 C C . THR A 1 86 ? 7.687 3.517 -32.856 1.00 77.88 86 THR A C 1
ATOM 602 O O . THR A 1 86 ? 6.768 2.716 -33.010 1.00 77.88 86 THR A O 1
ATOM 605 N N . SER A 1 87 ? 8.453 3.938 -33.872 1.00 82.12 87 SER A N 1
ATOM 606 C CA . SER A 1 87 ? 8.233 3.577 -35.284 1.00 82.12 87 SER A CA 1
ATOM 607 C C . SER A 1 87 ? 9.405 2.827 -35.929 1.00 82.12 87 SER A C 1
ATOM 609 O O . SER A 1 87 ? 9.226 2.224 -36.986 1.00 82.12 87 SER A O 1
ATOM 611 N N . SER A 1 88 ? 10.588 2.828 -35.308 1.00 84.12 88 SER A N 1
ATOM 612 C CA . SER A 1 88 ? 11.800 2.184 -35.825 1.00 84.12 88 SER A CA 1
ATOM 613 C C . SER A 1 88 ? 12.381 1.234 -34.786 1.00 84.12 88 SER A C 1
ATOM 615 O O . SER A 1 88 ? 12.649 1.629 -33.652 1.00 84.12 88 SER A O 1
ATOM 617 N N . LYS A 1 89 ? 12.616 -0.023 -35.174 1.00 78.94 89 LYS A N 1
ATOM 618 C CA . LYS A 1 89 ? 13.320 -0.982 -34.313 1.00 78.94 89 LYS A CA 1
ATOM 619 C C . LYS A 1 89 ? 14.779 -0.549 -34.154 1.00 78.94 89 LYS A C 1
ATOM 621 O O . LYS A 1 89 ? 15.424 -0.217 -35.145 1.00 78.94 89 LYS A O 1
ATOM 626 N N . GLY A 1 90 ? 15.274 -0.589 -32.922 1.00 81.88 90 GLY A N 1
ATOM 627 C CA . GLY A 1 90 ? 16.699 -0.498 -32.613 1.00 81.88 90 GLY A CA 1
ATOM 628 C C . GLY A 1 90 ? 17.274 -1.877 -32.302 1.00 81.88 90 GLY A C 1
ATOM 629 O O . GLY A 1 90 ? 16.812 -2.879 -32.847 1.00 81.88 90 GLY A O 1
ATOM 630 N N . ALA A 1 91 ? 18.229 -1.953 -31.370 1.00 80.62 91 ALA A N 1
ATOM 631 C CA . ALA A 1 91 ? 18.740 -3.235 -30.861 1.00 80.62 91 ALA A CA 1
ATOM 632 C C . ALA A 1 91 ? 17.656 -4.086 -30.161 1.00 80.62 91 ALA A C 1
ATOM 634 O O . ALA A 1 91 ? 17.716 -5.314 -30.185 1.00 80.62 91 ALA A O 1
ATOM 635 N N . VAL A 1 92 ? 16.655 -3.433 -29.558 1.00 77.94 92 VAL A N 1
ATOM 636 C CA . VAL A 1 92 ? 15.481 -4.049 -28.920 1.00 77.94 92 VAL A CA 1
ATOM 637 C C . VAL A 1 92 ? 14.215 -3.519 -29.597 1.00 77.94 92 VAL A C 1
ATOM 639 O O . VAL A 1 92 ? 14.131 -2.346 -29.957 1.00 77.94 92 VAL A O 1
ATOM 642 N N . GLN A 1 93 ? 13.210 -4.372 -29.784 1.00 74.25 93 GLN A N 1
ATOM 643 C CA . GLN A 1 93 ? 11.904 -3.967 -30.306 1.00 74.25 93 GLN A CA 1
ATOM 644 C C . GLN A 1 93 ? 11.033 -3.393 -29.173 1.00 74.25 93 GLN A C 1
ATOM 646 O O . GLN A 1 93 ? 10.716 -4.104 -28.226 1.00 74.25 93 GLN A O 1
ATOM 651 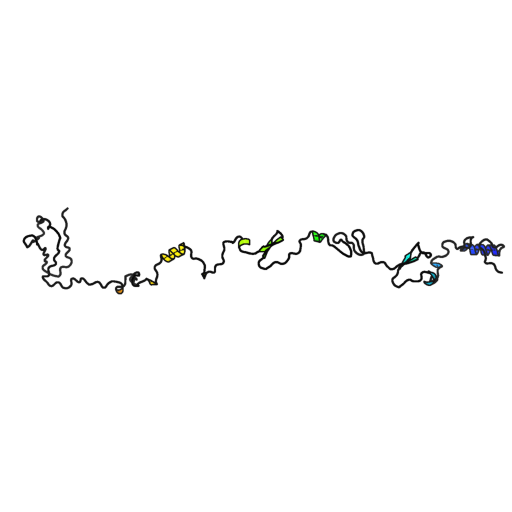N N . LEU A 1 94 ? 10.609 -2.129 -29.287 1.00 78.50 94 LEU A N 1
ATOM 652 C CA . LEU A 1 94 ? 9.724 -1.446 -28.324 1.00 78.50 94 LEU A CA 1
ATOM 653 C C . LEU A 1 94 ? 8.243 -1.536 -28.734 1.00 78.50 94 LEU A C 1
ATOM 655 O O . LEU A 1 94 ? 7.542 -0.528 -28.779 1.00 78.50 94 LEU A O 1
ATOM 659 N N . ALA A 1 95 ? 7.779 -2.727 -29.112 1.00 75.81 95 ALA A N 1
ATOM 660 C CA . ALA A 1 95 ? 6.375 -2.955 -29.450 1.00 75.81 95 ALA A CA 1
ATOM 661 C C . ALA A 1 95 ? 5.809 -4.120 -28.633 1.00 75.81 95 ALA A C 1
ATOM 663 O O . ALA A 1 95 ? 6.535 -5.055 -28.299 1.00 75.81 95 ALA A O 1
ATOM 664 N N . GLY A 1 96 ? 4.503 -4.080 -28.362 1.00 82.25 96 GLY A N 1
ATOM 665 C CA . GLY A 1 96 ? 3.837 -5.034 -27.476 1.00 82.25 96 GLY A CA 1
ATOM 666 C C . GLY A 1 96 ? 3.963 -4.594 -26.020 1.00 82.25 96 GLY A C 1
ATOM 667 O O . GLY A 1 96 ? 3.381 -3.580 -25.637 1.00 82.25 96 GLY A O 1
ATOM 668 N N . ASP A 1 97 ? 4.726 -5.344 -25.227 1.00 86.00 97 ASP A N 1
ATOM 669 C CA . ASP A 1 97 ? 4.847 -5.128 -23.779 1.00 86.00 97 ASP A CA 1
ATOM 670 C C . ASP A 1 97 ? 5.654 -3.871 -23.415 1.00 86.00 97 ASP A C 1
ATOM 672 O O . ASP A 1 97 ? 5.428 -3.269 -22.364 1.00 86.00 97 ASP A O 1
ATOM 676 N N . LEU A 1 98 ? 6.570 -3.450 -24.292 1.00 88.00 98 LEU A N 1
ATOM 677 C CA . LEU A 1 98 ? 7.415 -2.264 -24.131 1.00 88.00 98 LEU A CA 1
ATOM 678 C C . LEU A 1 98 ? 7.014 -1.188 -25.147 1.00 88.00 98 LEU A C 1
ATOM 680 O O . LEU A 1 98 ? 6.640 -1.520 -26.269 1.00 88.00 98 LEU A O 1
ATOM 684 N N . SER A 1 99 ? 7.109 0.091 -24.776 1.00 88.81 99 SER A N 1
ATOM 685 C CA . SER A 1 99 ? 6.972 1.240 -25.686 1.00 88.81 99 SER A CA 1
ATOM 686 C C . SER A 1 99 ? 7.797 2.445 -25.193 1.00 88.81 99 SER A C 1
ATOM 688 O O . SER A 1 99 ? 8.619 2.310 -24.286 1.00 88.81 99 SER A O 1
ATOM 690 N N . GLY A 1 100 ? 7.600 3.632 -25.772 1.00 87.06 100 GLY A N 1
ATOM 691 C CA . GLY A 1 100 ? 8.348 4.845 -25.433 1.00 87.06 100 GLY A CA 1
ATOM 692 C C . GLY A 1 100 ? 9.614 4.997 -26.275 1.00 87.06 100 GLY A C 1
ATOM 693 O O . GLY A 1 100 ? 9.644 4.604 -27.441 1.00 87.06 100 GLY A O 1
ATOM 694 N N . THR A 1 101 ? 10.649 5.604 -25.701 1.00 84.69 101 THR A N 1
ATOM 695 C CA . THR A 1 101 ? 11.957 5.804 -26.348 1.00 84.69 101 THR A CA 1
ATOM 696 C C . THR A 1 101 ? 13.076 5.284 -25.455 1.00 84.69 101 THR A C 1
ATOM 698 O O . THR A 1 101 ? 12.848 4.988 -24.283 1.00 84.69 101 THR A O 1
ATOM 701 N N . ALA A 1 102 ? 14.304 5.223 -25.973 1.00 82.62 102 ALA A N 1
ATOM 702 C CA . ALA A 1 102 ? 15.470 4.852 -25.170 1.00 82.62 102 ALA A CA 1
ATOM 703 C C . ALA A 1 102 ? 15.663 5.743 -23.923 1.00 82.62 102 ALA A C 1
ATOM 705 O O . ALA A 1 102 ? 16.027 5.243 -22.863 1.00 82.62 102 ALA A O 1
ATOM 706 N N . ALA A 1 103 ? 15.365 7.045 -24.021 1.00 86.81 103 ALA A N 1
ATOM 707 C CA . ALA A 1 103 ? 15.490 7.979 -22.898 1.00 86.81 103 ALA A CA 1
ATOM 708 C C . ALA A 1 103 ? 14.335 7.888 -21.884 1.00 86.81 103 ALA A C 1
ATOM 710 O O . ALA A 1 103 ? 14.491 8.304 -20.738 1.00 86.81 103 ALA A O 1
ATOM 711 N N . SER A 1 104 ? 13.171 7.384 -22.301 1.00 87.62 104 SER A N 1
ATOM 712 C CA . SER A 1 104 ? 11.985 7.256 -21.450 1.00 87.62 104 SER A CA 1
ATOM 713 C C . SER A 1 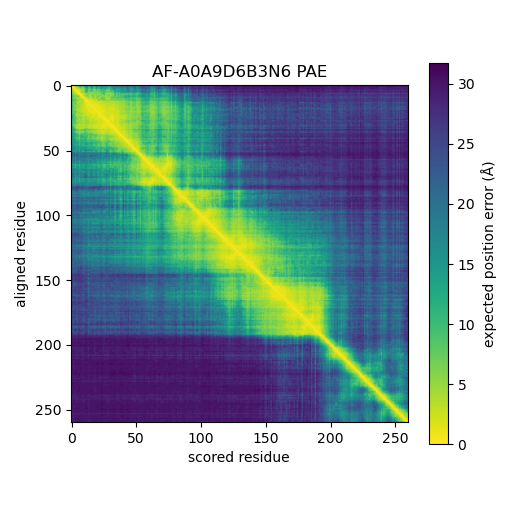104 ? 11.181 6.018 -21.860 1.00 87.62 104 SER A C 1
ATOM 715 O O . SER A 1 104 ? 10.211 6.119 -22.626 1.00 87.62 104 SER A O 1
ATOM 717 N N . PRO A 1 105 ? 11.617 4.822 -21.429 1.00 89.38 105 PRO A N 1
ATOM 718 C CA . PRO A 1 105 ? 10.911 3.589 -21.730 1.00 89.38 105 PRO A CA 1
ATOM 719 C C . PRO A 1 105 ? 9.621 3.510 -20.913 1.00 89.38 105 PRO A C 1
ATOM 721 O O . PRO A 1 105 ? 9.558 3.952 -19.766 1.00 89.38 105 PRO A O 1
ATOM 724 N N . THR A 1 106 ? 8.588 2.898 -21.487 1.00 91.19 106 THR A N 1
ATOM 725 C CA . THR A 1 106 ? 7.332 2.635 -20.779 1.00 91.19 106 THR A CA 1
ATOM 726 C C . THR A 1 106 ? 6.871 1.196 -20.977 1.00 91.19 106 THR A C 1
ATOM 728 O O . THR A 1 106 ? 7.261 0.520 -21.928 1.00 91.19 106 THR A O 1
ATOM 731 N N . VAL A 1 107 ? 6.017 0.741 -20.061 1.00 93.00 107 VAL A N 1
ATOM 732 C CA . VAL A 1 107 ? 5.322 -0.550 -20.124 1.00 93.00 107 VAL A CA 1
ATOM 733 C C . VAL A 1 107 ? 3.824 -0.246 -20.151 1.00 93.00 107 VAL A C 1
ATOM 735 O O . VAL A 1 107 ? 3.206 -0.160 -19.086 1.00 93.00 107 VAL A O 1
ATOM 738 N N . PRO A 1 108 ? 3.211 -0.023 -21.331 1.00 90.75 108 PRO A N 1
ATOM 739 C CA . PRO A 1 108 ? 1.813 0.409 -21.422 1.00 90.75 108 PRO A CA 1
ATOM 740 C C . PRO A 1 108 ? 0.833 -0.514 -20.693 1.00 90.75 108 PRO A C 1
ATOM 742 O O . PRO A 1 108 ? -0.141 -0.046 -20.109 1.00 90.75 108 PRO A O 1
ATOM 745 N N . GLY A 1 109 ? 1.120 -1.820 -20.654 1.00 92.31 109 GLY A N 1
ATOM 746 C CA . GLY A 1 109 ? 0.312 -2.800 -19.927 1.00 92.31 109 GLY A CA 1
ATOM 747 C C . GLY A 1 109 ? 0.201 -2.540 -18.417 1.00 92.31 109 GLY A C 1
ATOM 748 O O . GLY A 1 109 ? -0.761 -2.996 -17.800 1.00 92.31 109 GLY A O 1
ATOM 749 N N . LEU A 1 110 ? 1.134 -1.783 -17.822 1.00 93.00 110 LEU A N 1
ATOM 750 C CA . LEU A 1 110 ? 1.100 -1.410 -16.406 1.00 93.00 110 LEU A CA 1
ATOM 751 C C . LEU A 1 110 ? 0.076 -0.305 -16.113 1.00 93.00 110 LEU A C 1
ATOM 753 O O . LEU A 1 110 ? -0.459 -0.265 -15.011 1.00 93.00 110 LEU A O 1
ATOM 757 N N . ALA A 1 111 ? -0.261 0.538 -17.096 1.00 90.38 111 ALA A N 1
ATOM 758 C CA . ALA A 1 111 ? -1.228 1.626 -16.917 1.00 90.38 111 ALA A CA 1
ATOM 759 C C . ALA A 1 111 ? -2.638 1.124 -16.553 1.00 90.38 111 ALA A C 1
ATOM 761 O O . ALA A 1 111 ? -3.409 1.844 -15.928 1.00 90.38 111 ALA A O 1
ATOM 762 N N . ASN A 1 112 ? -2.957 -0.123 -16.914 1.00 90.31 112 ASN A N 1
ATOM 763 C CA . ASN A 1 112 ? -4.239 -0.764 -16.616 1.00 90.31 112 ASN A CA 1
ATOM 764 C C . ASN A 1 112 ? -4.223 -1.586 -15.318 1.00 90.31 112 ASN A C 1
ATOM 766 O O . ASN A 1 112 ? -5.221 -2.225 -14.983 1.00 90.31 112 ASN A O 1
ATOM 770 N N . LYS A 1 113 ? -3.085 -1.657 -14.620 1.00 91.94 113 LYS A N 1
ATOM 771 C CA . LYS A 1 113 ? -2.966 -2.388 -13.356 1.00 91.94 113 LYS A CA 1
ATOM 772 C C . LYS A 1 113 ? -3.316 -1.479 -12.186 1.00 91.94 113 LYS A C 1
ATOM 774 O O . LYS A 1 113 ? -3.219 -0.258 -12.272 1.00 91.94 113 LYS A O 1
ATOM 779 N N . GLU A 1 114 ? -3.717 -2.101 -11.084 1.00 89.62 114 GLU A N 1
ATOM 780 C CA . GLU A 1 114 ? -3.961 -1.382 -9.839 1.00 89.62 114 GLU A CA 1
ATOM 781 C C . GLU A 1 114 ? -2.660 -0.717 -9.351 1.00 89.62 114 GLU A C 1
ATOM 783 O O . GLU A 1 114 ? -1.614 -1.378 -9.362 1.00 89.62 114 GLU A O 1
ATOM 788 N N . PRO A 1 115 ? -2.689 0.560 -8.927 1.00 87.31 115 PRO A N 1
ATOM 789 C CA . PRO A 1 115 ? -1.533 1.197 -8.314 1.00 87.31 115 PRO A CA 1
ATOM 790 C C . PRO A 1 115 ? -1.082 0.479 -7.038 1.00 87.31 115 PRO A C 1
ATOM 792 O O . PRO A 1 115 ? -1.834 -0.264 -6.407 1.00 87.31 115 PRO A O 1
ATOM 795 N N . SER A 1 116 ? 0.154 0.755 -6.618 1.00 91.31 116 SER A N 1
ATOM 796 C CA . SER A 1 116 ? 0.626 0.313 -5.306 1.00 91.31 116 SER A CA 1
ATOM 797 C C . SER A 1 116 ? -0.258 0.900 -4.201 1.00 91.31 116 SER A C 1
ATOM 799 O O . SER A 1 116 ? -0.558 2.097 -4.208 1.00 91.31 116 SER A O 1
ATOM 801 N N . ILE A 1 117 ? -0.663 0.066 -3.243 1.00 93.00 117 ILE A N 1
ATOM 802 C CA . ILE A 1 117 ? -1.434 0.511 -2.083 1.00 93.00 117 ILE A CA 1
ATOM 803 C C . ILE A 1 117 ? -0.451 1.102 -1.071 1.00 93.00 117 ILE A C 1
ATOM 805 O O . ILE A 1 117 ? 0.373 0.385 -0.502 1.00 93.00 117 ILE A O 1
ATOM 809 N N . SER A 1 118 ? -0.537 2.411 -0.828 1.00 93.31 118 SER A N 1
ATOM 810 C CA . SER A 1 118 ? 0.230 3.064 0.239 1.00 93.31 118 SER A CA 1
ATOM 811 C C . SER A 1 118 ? -0.087 2.425 1.589 1.00 93.31 118 SER A C 1
ATOM 813 O O . SER A 1 118 ? -1.259 2.207 1.890 1.00 93.31 118 SER A O 1
ATOM 815 N N . ALA A 1 119 ? 0.928 2.154 2.411 1.00 95.00 119 ALA A N 1
ATOM 816 C CA . ALA A 1 119 ? 0.727 1.550 3.726 1.00 95.00 119 ALA A CA 1
ATOM 817 C C . ALA A 1 119 ? -0.141 2.442 4.632 1.00 95.00 119 ALA A C 1
ATOM 819 O O . ALA A 1 119 ? 0.105 3.643 4.754 1.00 95.00 119 ALA A O 1
ATOM 820 N N . GLY A 1 120 ? -1.150 1.841 5.261 1.00 95.19 120 GLY A N 1
ATOM 821 C CA . GLY A 1 120 ? -1.957 2.472 6.300 1.00 95.19 120 GLY A CA 1
ATOM 822 C C . GLY A 1 120 ? -1.354 2.297 7.695 1.00 95.19 120 GLY A C 1
ATOM 823 O O . GLY A 1 120 ? -0.253 1.775 7.875 1.00 95.19 120 GLY A O 1
ATOM 824 N N . THR A 1 121 ? -2.109 2.720 8.701 1.00 96.62 121 THR A N 1
ATOM 825 C CA . THR A 1 121 ? -1.810 2.471 10.117 1.00 96.62 121 THR A CA 1
ATOM 826 C C . THR A 1 121 ? -2.509 1.205 10.618 1.00 96.62 121 THR A C 1
ATOM 828 O O . THR A 1 121 ? -3.439 0.704 9.990 1.00 96.62 121 THR A O 1
ATOM 831 N N . ALA A 1 122 ? -2.110 0.709 11.794 1.00 96.56 122 ALA A N 1
ATOM 832 C CA . ALA A 1 122 ? -2.764 -0.435 12.439 1.00 96.56 122 ALA A CA 1
ATOM 833 C C . ALA A 1 122 ? -4.249 -0.186 12.789 1.00 96.56 122 ALA A C 1
ATOM 835 O O . ALA A 1 122 ? -5.002 -1.139 12.968 1.00 96.56 122 ALA A O 1
ATOM 836 N N . SER A 1 123 ? -4.678 1.079 12.860 1.00 96.06 123 SER A N 1
ATOM 837 C CA . SER A 1 123 ? -6.063 1.475 13.147 1.00 96.06 123 SER A CA 1
ATOM 838 C C . SER A 1 123 ? -6.880 1.731 11.881 1.00 96.06 123 SER A C 1
ATOM 840 O O . SER A 1 123 ? -7.873 2.456 11.934 1.00 96.06 123 SER A O 1
ATOM 842 N N . GLN A 1 124 ? -6.461 1.208 10.727 1.00 97.50 124 GLN A N 1
ATOM 843 C CA .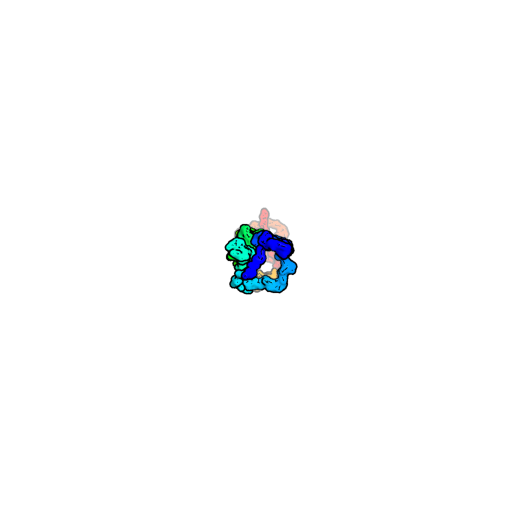 GLN A 1 124 ? -7.148 1.416 9.457 1.00 97.50 124 GLN A CA 1
ATOM 844 C C . GLN A 1 124 ? -7.362 0.110 8.694 1.00 97.50 124 GLN A C 1
ATOM 846 O O . GLN A 1 124 ? -6.602 -0.846 8.821 1.00 97.50 124 GLN A O 1
ATOM 851 N N . TYR A 1 125 ? -8.393 0.102 7.855 1.00 95.75 125 TYR A N 1
ATOM 852 C CA . TYR A 1 125 ? -8.652 -0.943 6.873 1.00 95.75 125 TYR A CA 1
ATOM 853 C C . TYR A 1 125 ? -8.825 -0.325 5.483 1.00 95.75 125 TYR A C 1
ATOM 855 O O . TYR A 1 125 ? -9.211 0.839 5.343 1.00 95.75 125 TYR A O 1
ATOM 863 N N . TYR A 1 126 ? -8.501 -1.099 4.451 1.00 95.56 126 TYR A N 1
ATOM 864 C CA . TYR A 1 126 ? -8.599 -0.669 3.061 1.00 95.56 126 TYR A CA 1
ATOM 865 C C . TYR A 1 126 ? -9.933 -1.125 2.463 1.00 95.56 126 TYR A C 1
ATOM 867 O O . TYR A 1 126 ? -10.290 -2.300 2.577 1.00 95.56 126 TYR A O 1
ATOM 875 N N . ARG A 1 127 ? -10.686 -0.210 1.843 1.00 93.44 127 ARG A N 1
ATOM 876 C CA . ARG A 1 127 ? -11.970 -0.519 1.193 1.00 93.44 127 ARG A CA 1
ATOM 877 C C . ARG A 1 127 ? -11.821 -0.763 -0.306 1.00 93.44 127 ARG A C 1
ATOM 879 O O . ARG A 1 127 ? -10.848 -0.360 -0.932 1.00 93.44 127 ARG A O 1
ATOM 886 N N . GLY A 1 128 ? -12.849 -1.368 -0.905 1.00 90.88 128 GLY A N 1
ATOM 887 C CA . GLY A 1 128 ? -12.926 -1.575 -2.358 1.00 90.88 128 GLY A CA 1
ATOM 888 C C . GLY A 1 128 ? -12.996 -0.279 -3.180 1.00 90.88 128 GLY A C 1
ATOM 889 O O . GLY A 1 128 ? -12.671 -0.294 -4.362 1.00 90.88 128 GLY A O 1
ATOM 890 N N . ASP A 1 129 ? -13.355 0.848 -2.554 1.00 92.62 129 ASP A N 1
ATOM 891 C CA . ASP A 1 129 ? -13.276 2.193 -3.149 1.00 92.62 129 ASP A CA 1
ATOM 892 C C . ASP A 1 129 ? -11.852 2.778 -3.156 1.00 92.62 129 ASP A C 1
ATOM 894 O O . ASP A 1 129 ? -11.656 3.915 -3.580 1.00 92.62 129 ASP A O 1
ATOM 898 N N . LYS A 1 130 ? -10.868 1.992 -2.702 1.00 91.81 130 LYS A N 1
ATOM 899 C CA . LYS A 1 130 ? -9.439 2.313 -2.668 1.00 91.81 130 LYS A CA 1
ATOM 900 C C . LYS A 1 130 ? -9.052 3.387 -1.658 1.00 91.81 130 LYS A C 1
ATOM 902 O O . LYS A 1 130 ? -7.985 3.990 -1.770 1.00 91.81 130 LYS A O 1
ATOM 907 N N . THR A 1 131 ? -9.887 3.598 -0.644 1.00 93.56 131 THR A N 1
ATOM 908 C CA . THR A 1 131 ? -9.610 4.534 0.447 1.00 93.56 131 THR A CA 1
ATOM 909 C C . THR A 1 131 ? -9.294 3.808 1.751 1.00 93.56 131 THR A C 1
ATOM 911 O O . THR A 1 131 ? -9.883 2.774 2.080 1.00 93.56 131 THR A O 1
ATOM 914 N N . TRP A 1 132 ? -8.353 4.367 2.514 1.00 96.56 132 TRP A N 1
ATOM 915 C CA . TRP A 1 132 ? -8.122 3.965 3.898 1.00 96.56 132 TRP A CA 1
ATOM 916 C C . TRP A 1 132 ? -9.218 4.529 4.795 1.00 96.56 132 TRP A C 1
ATOM 918 O O . TRP A 1 132 ? -9.569 5.704 4.701 1.00 96.56 132 TRP A O 1
ATOM 928 N N . GLN A 1 133 ? -9.737 3.692 5.684 1.00 96.88 133 GLN A N 1
ATOM 929 C CA . GLN A 1 133 ? -10.814 4.030 6.608 1.00 96.88 133 GLN A CA 1
ATOM 930 C C . GLN A 1 133 ? -10.427 3.621 8.019 1.00 96.88 133 GLN A C 1
ATOM 932 O O . GLN A 1 133 ? -9.721 2.633 8.203 1.00 96.88 133 GLN A O 1
ATOM 937 N N . THR A 1 134 ? -10.885 4.371 9.015 1.00 96.19 134 THR A N 1
ATOM 938 C CA . THR A 1 134 ? -10.611 4.069 10.424 1.00 96.19 134 THR A CA 1
ATOM 939 C C . THR A 1 134 ? -11.305 2.775 10.845 1.00 96.19 134 THR A C 1
ATOM 941 O O . THR A 1 134 ? -12.490 2.581 10.581 1.00 96.19 134 THR A O 1
ATOM 944 N N . LEU A 1 135 ? -10.568 1.892 11.513 1.00 95.06 135 LEU A N 1
ATOM 945 C CA . LEU A 1 135 ? -11.082 0.681 12.139 1.00 95.06 135 LEU A CA 1
ATOM 946 C C . LEU A 1 135 ? -11.595 1.022 13.545 1.00 95.06 135 LEU A C 1
ATOM 948 O O . LEU A 1 135 ? -10.836 1.029 14.512 1.00 95.06 135 LEU A O 1
ATOM 952 N N . ASP A 1 136 ? -12.887 1.325 13.649 1.00 92.50 136 ASP A N 1
ATOM 953 C CA . ASP A 1 136 ? -13.584 1.595 14.909 1.00 92.50 136 ASP A CA 1
ATOM 954 C C . ASP A 1 136 ? -14.839 0.710 15.069 1.00 92.50 136 ASP A C 1
ATOM 956 O O . ASP A 1 136 ? -15.188 -0.087 14.195 1.00 92.50 136 ASP A O 1
ATOM 960 N N . LYS A 1 137 ? -15.547 0.832 16.201 1.00 91.69 137 LYS A N 1
ATOM 961 C CA . LYS A 1 137 ? -16.780 0.061 16.453 1.00 91.69 137 LYS A CA 1
ATOM 962 C C . LYS A 1 137 ? -17.918 0.397 15.482 1.00 91.69 137 LYS A C 1
ATOM 964 O O . LYS A 1 137 ? -18.817 -0.420 15.287 1.00 91.69 137 LYS A O 1
ATOM 969 N N . ASN A 1 138 ? -17.891 1.576 14.862 1.00 91.19 138 ASN A N 1
ATOM 970 C CA . ASN A 1 138 ? -18.898 1.982 13.891 1.00 91.19 138 ASN A CA 1
ATOM 971 C C . ASN A 1 138 ? -18.654 1.291 12.542 1.00 91.19 138 ASN A C 1
ATOM 973 O O . ASN A 1 138 ? -19.622 0.921 11.879 1.00 91.19 138 ASN A O 1
ATOM 977 N N . ALA A 1 139 ? -17.391 1.033 12.180 1.00 93.50 139 ALA A N 1
ATOM 978 C CA . ALA A 1 139 ? -17.009 0.309 10.966 1.00 93.50 139 ALA A CA 1
ATOM 979 C C . ALA A 1 139 ? -17.613 -1.106 10.885 1.00 93.50 139 ALA A C 1
ATOM 981 O O . ALA A 1 139 ? -17.810 -1.627 9.790 1.00 93.50 139 ALA A O 1
ATOM 982 N N . VAL A 1 140 ? -17.947 -1.708 12.031 1.00 91.62 140 VAL A N 1
ATOM 983 C CA . VAL A 1 140 ? -18.579 -3.036 12.142 1.00 91.62 140 VAL A CA 1
ATOM 984 C C . VAL A 1 140 ? -20.017 -2.983 12.674 1.00 91.62 140 VAL A C 1
ATOM 986 O O . VAL A 1 140 ? -20.561 -4.005 13.080 1.00 91.62 140 VAL A O 1
ATOM 989 N N . ALA A 1 141 ? -20.643 -1.801 12.686 1.00 93.50 141 ALA A N 1
ATOM 990 C CA . ALA A 1 141 ? -22.006 -1.580 13.182 1.00 93.50 141 ALA A CA 1
ATOM 991 C C . ALA A 1 141 ? -22.246 -1.996 14.654 1.00 93.50 141 ALA A C 1
ATOM 993 O O . ALA A 1 141 ? -23.374 -2.269 15.059 1.00 93.50 141 ALA A O 1
ATOM 994 N N . LEU A 1 142 ? -21.204 -1.975 15.489 1.00 90.94 142 LEU A N 1
ATOM 995 C CA . LEU A 1 142 ? -21.262 -2.251 16.929 1.00 90.94 142 LEU A CA 1
ATOM 996 C C . LEU A 1 142 ? -21.216 -0.955 17.751 1.00 90.94 142 LEU A C 1
ATOM 998 O O . LEU A 1 142 ? -20.624 -0.899 18.824 1.00 90.94 142 LEU A O 1
ATOM 1002 N N . ALA A 1 143 ? -21.849 0.112 17.255 1.00 90.56 143 ALA A N 1
ATOM 1003 C CA . ALA A 1 143 ? -21.777 1.437 17.872 1.00 90.56 143 ALA A CA 1
ATOM 1004 C C . ALA A 1 143 ? -22.334 1.487 19.309 1.00 90.56 143 ALA A C 1
ATOM 1006 O O . ALA A 1 143 ? -21.924 2.359 20.069 1.00 90.56 143 ALA A O 1
ATOM 1007 N N . ASN A 1 144 ? -23.212 0.551 19.677 1.00 87.50 144 ASN A N 1
ATOM 1008 C CA . ASN A 1 144 ? -23.801 0.444 21.018 1.00 87.50 144 ASN A CA 1
ATOM 1009 C C . ASN A 1 144 ? -23.015 -0.482 21.959 1.00 87.50 144 ASN A C 1
ATOM 1011 O O . ASN A 1 144 ? -23.427 -0.687 23.097 1.00 87.50 144 ASN A O 1
ATOM 1015 N N . VAL A 1 145 ? -21.942 -1.109 21.473 1.00 87.44 145 VAL A N 1
ATOM 1016 C CA . VAL A 1 145 ? -21.108 -1.991 22.286 1.00 87.44 145 VAL A CA 1
ATOM 1017 C C . VAL A 1 145 ? -20.007 -1.156 22.920 1.00 87.44 145 VAL A C 1
ATOM 1019 O O . VAL A 1 145 ? -19.096 -0.691 22.232 1.00 87.44 145 VAL A O 1
ATOM 1022 N N . ASP A 1 146 ? -20.086 -1.001 24.237 1.00 85.44 146 ASP A N 1
ATOM 1023 C CA . ASP A 1 146 ? -19.031 -0.406 25.047 1.00 85.44 146 ASP A CA 1
ATOM 1024 C C . ASP A 1 146 ? -18.222 -1.508 25.741 1.00 85.44 146 ASP A C 1
ATOM 1026 O O . ASP A 1 146 ? -18.772 -2.424 26.358 1.00 85.44 146 ASP A O 1
ATOM 1030 N N . ASN A 1 147 ? -16.892 -1.411 25.671 1.00 81.25 147 ASN A N 1
ATOM 1031 C CA . ASN A 1 147 ? -15.995 -2.274 26.439 1.00 81.25 147 ASN A CA 1
ATOM 1032 C C . ASN A 1 147 ? -15.888 -1.753 27.873 1.00 81.25 147 ASN A C 1
ATOM 1034 O O . ASN A 1 147 ? -14.931 -1.083 28.259 1.00 81.25 147 ASN A O 1
ATOM 1038 N N . THR A 1 148 ? -16.904 -2.058 28.667 1.00 88.31 148 THR A N 1
ATOM 1039 C CA . THR A 1 148 ? -16.912 -1.814 30.107 1.00 88.31 148 THR A CA 1
ATOM 1040 C C . THR A 1 148 ? -16.271 -3.010 30.814 1.00 88.31 148 THR A C 1
ATOM 1042 O O . THR A 1 148 ? -16.644 -4.156 30.548 1.00 88.31 148 THR A O 1
ATOM 1045 N N . SER A 1 149 ? -15.296 -2.771 31.700 1.00 87.38 149 SER A N 1
ATOM 1046 C CA . SER A 1 149 ? -14.716 -3.852 32.507 1.00 87.38 149 SER A CA 1
ATOM 1047 C C . SER A 1 149 ? -15.798 -4.491 33.376 1.00 87.38 149 SER A C 1
ATOM 1049 O O . SER A 1 149 ? -16.776 -3.840 33.740 1.00 87.38 149 SER A O 1
ATOM 1051 N N . ASP A 1 150 ? -15.632 -5.764 33.735 1.00 87.81 150 ASP A N 1
ATOM 1052 C CA . ASP A 1 150 ? -16.649 -6.476 34.520 1.00 87.81 150 ASP A CA 1
ATOM 1053 C C . ASP A 1 150 ? -17.009 -5.754 35.829 1.00 87.81 150 ASP A C 1
ATOM 1055 O O . ASP A 1 150 ? -18.166 -5.773 36.237 1.00 87.81 150 ASP A O 1
ATOM 1059 N N . ALA A 1 151 ? -16.047 -5.052 36.439 1.00 90.56 151 ALA A N 1
ATOM 1060 C CA . ALA A 1 151 ? -16.243 -4.290 37.672 1.00 90.56 151 ALA A CA 1
ATOM 1061 C C . ALA A 1 151 ? -17.137 -3.045 37.513 1.00 90.56 151 ALA A C 1
ATOM 1063 O O . ALA A 1 151 ? -17.720 -2.598 38.496 1.00 90.56 151 ALA A O 1
ATOM 1064 N N . THR A 1 152 ? -17.235 -2.467 36.311 1.00 89.69 152 THR A N 1
ATOM 1065 C CA . THR A 1 152 ? -18.018 -1.244 36.052 1.00 89.69 152 THR A CA 1
ATOM 1066 C C . THR A 1 152 ? -19.292 -1.500 35.252 1.00 89.69 152 THR A C 1
ATOM 1068 O O . THR A 1 152 ? -20.015 -0.554 34.935 1.00 89.69 152 THR A O 1
ATOM 1071 N N . LYS A 1 153 ? -19.607 -2.764 34.941 1.00 88.94 153 LYS A N 1
ATOM 1072 C CA . LYS A 1 153 ? -20.858 -3.119 34.262 1.00 88.94 153 LYS A CA 1
ATOM 1073 C C . LYS A 1 153 ? -22.062 -2.701 35.118 1.00 88.94 153 LYS A C 1
ATOM 1075 O O . LYS A 1 153 ? -22.129 -3.078 36.290 1.00 88.94 153 LYS A O 1
ATOM 1080 N N . PRO A 1 154 ? -23.027 -1.949 34.557 1.00 90.25 154 PRO A N 1
ATOM 1081 C CA . PRO A 1 154 ? -24.199 -1.530 35.309 1.00 90.25 154 PRO A CA 1
ATOM 1082 C C . PRO A 1 154 ? -25.049 -2.743 35.691 1.00 90.25 154 PRO A C 1
ATOM 1084 O O . PRO A 1 154 ? -25.279 -3.648 34.885 1.00 90.25 154 PRO A O 1
ATOM 1087 N N . LEU A 1 155 ? -25.554 -2.742 36.923 1.00 91.69 155 LEU A N 1
ATOM 1088 C CA . LEU A 1 155 ? -26.562 -3.701 37.348 1.00 91.69 155 LEU A CA 1
ATOM 1089 C C . LEU A 1 155 ? -27.893 -3.351 36.669 1.00 91.69 155 LEU A C 1
ATOM 1091 O O . LEU A 1 155 ? -28.290 -2.185 36.627 1.00 91.69 155 LEU A O 1
ATOM 1095 N N . SER A 1 156 ? -28.601 -4.348 36.138 1.00 94.81 156 SER A N 1
ATOM 1096 C CA . SER A 1 156 ? -29.922 -4.099 35.557 1.00 94.81 156 SER A CA 1
ATOM 1097 C C . SER A 1 156 ? -30.902 -3.620 36.630 1.00 94.81 156 SER A C 1
ATOM 1099 O O . SER A 1 156 ? -30.821 -4.031 37.791 1.00 94.81 156 SER A O 1
ATOM 1101 N N . SER A 1 157 ? -31.880 -2.795 36.246 1.00 95.56 157 SER A N 1
ATOM 1102 C CA . SER A 1 157 ? -32.909 -2.317 37.179 1.00 95.56 157 SER A CA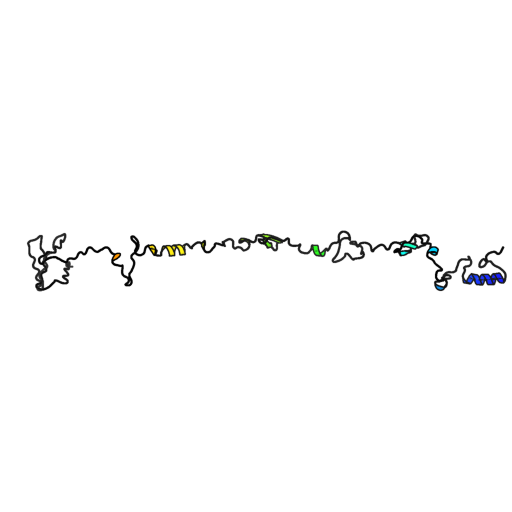 1
ATOM 1103 C C . SER A 1 157 ? -33.646 -3.479 37.851 1.00 95.56 157 SER A C 1
ATOM 1105 O O . SER A 1 157 ? -33.879 -3.439 39.053 1.00 95.56 157 SER A O 1
ATOM 1107 N N . ALA A 1 158 ? -33.925 -4.555 37.107 1.00 96.19 158 ALA A N 1
ATOM 1108 C CA . ALA A 1 158 ? -34.553 -5.760 37.643 1.00 96.19 158 ALA A CA 1
ATOM 1109 C C . ALA A 1 158 ? -33.692 -6.446 38.718 1.00 96.19 158 ALA A C 1
ATOM 1111 O O . ALA A 1 158 ? -34.209 -6.841 39.763 1.00 96.19 158 ALA A O 1
ATOM 1112 N N . ALA A 1 159 ? -32.379 -6.557 38.491 1.00 97.00 159 ALA A N 1
ATOM 1113 C CA . ALA A 1 159 ? -31.467 -7.134 39.472 1.00 97.00 159 ALA A CA 1
ATOM 1114 C C . ALA A 1 159 ? -31.330 -6.237 40.713 1.00 97.00 159 ALA A C 1
ATOM 1116 O O . ALA A 1 159 ? -31.338 -6.750 41.832 1.00 97.00 159 ALA A O 1
ATOM 1117 N N . GLN A 1 160 ? -31.296 -4.911 40.542 1.00 96.88 160 GLN A N 1
ATOM 1118 C CA . GLN A 1 160 ? -31.279 -3.977 41.670 1.00 96.88 160 GLN A CA 1
ATOM 1119 C C . GLN A 1 160 ? -32.565 -4.068 42.501 1.00 96.88 160 GLN A C 1
ATOM 1121 O O . GLN A 1 160 ? -32.500 -4.138 43.726 1.00 96.88 160 GLN A O 1
ATOM 1126 N N . THR A 1 161 ? -33.736 -4.128 41.859 1.00 96.56 161 THR A N 1
ATOM 1127 C CA . THR A 1 161 ? -35.019 -4.311 42.554 1.00 96.56 161 THR A CA 1
ATOM 1128 C C . THR A 1 161 ? -35.050 -5.625 43.333 1.00 96.56 161 THR A C 1
ATOM 1130 O O . THR A 1 161 ? -35.477 -5.643 44.486 1.00 96.56 161 THR A O 1
ATOM 1133 N N . ALA A 1 162 ? -34.560 -6.716 42.739 1.00 96.94 162 ALA A N 1
ATOM 1134 C CA . ALA A 1 162 ? -34.504 -8.013 43.406 1.00 96.94 162 ALA A CA 1
ATOM 1135 C C . ALA A 1 162 ? -33.570 -8.010 44.629 1.00 96.94 162 ALA A C 1
ATOM 1137 O O . ALA A 1 162 ? -33.902 -8.633 45.637 1.00 96.94 162 ALA A O 1
ATOM 1138 N N . LEU A 1 163 ? -32.434 -7.307 44.557 1.00 95.88 163 LEU A N 1
ATOM 1139 C CA . LEU A 1 163 ? -31.510 -7.124 45.682 1.00 95.88 163 LEU A CA 1
ATOM 1140 C C . LEU A 1 163 ? -32.127 -6.280 46.798 1.00 95.88 163 LEU A C 1
ATOM 1142 O O . LEU A 1 163 ? -32.057 -6.675 47.957 1.00 95.88 163 LEU A O 1
ATOM 1146 N N . ASN A 1 164 ? -32.799 -5.181 46.451 1.00 95.50 164 ASN A N 1
ATOM 1147 C CA . ASN A 1 164 ? -33.456 -4.299 47.421 1.00 95.50 164 ASN A CA 1
ATOM 1148 C C . ASN A 1 164 ? -34.579 -4.999 48.207 1.00 95.50 164 ASN A C 1
ATOM 1150 O O . ASN A 1 164 ? -34.909 -4.578 49.308 1.00 95.50 164 ASN A O 1
ATOM 1154 N N . ALA A 1 165 ? -35.177 -6.058 47.653 1.00 96.00 165 ALA A N 1
ATOM 1155 C CA . ALA A 1 165 ? -36.208 -6.846 48.327 1.00 96.00 165 ALA A CA 1
ATOM 1156 C C . ALA A 1 165 ? -35.645 -7.905 49.297 1.00 96.00 165 ALA A C 1
ATOM 1158 O O . ALA A 1 165 ? -36.414 -8.572 49.993 1.00 96.00 165 ALA A O 1
ATOM 1159 N N . LYS A 1 166 ? -34.324 -8.123 49.329 1.00 95.50 166 LYS A N 1
ATOM 1160 C CA . LYS A 1 166 ? -33.698 -9.060 50.269 1.00 95.50 166 LYS A CA 1
ATOM 1161 C C . LYS A 1 166 ? -33.502 -8.394 51.629 1.00 95.50 166 LYS A C 1
ATOM 1163 O O . LYS A 1 166 ? -33.158 -7.224 51.718 1.00 95.50 166 LYS A O 1
ATOM 1168 N N . GLN A 1 167 ? -33.691 -9.173 52.691 1.00 94.69 167 GLN A N 1
ATOM 1169 C CA . GLN A 1 167 ? -33.369 -8.751 54.053 1.00 94.69 167 GLN A CA 1
ATOM 1170 C C . GLN A 1 167 ? -31.847 -8.648 54.228 1.00 94.69 167 GLN A C 1
ATOM 1172 O O . GLN A 1 167 ? -31.121 -9.581 53.869 1.00 94.69 167 GLN A O 1
ATOM 1177 N N . SER A 1 168 ? -31.360 -7.545 54.801 1.00 94.19 168 SER A N 1
ATOM 1178 C CA . SER A 1 168 ? -29.922 -7.321 54.997 1.00 94.19 168 SER A CA 1
ATOM 1179 C C . SER A 1 168 ? -29.420 -8.112 56.193 1.00 94.19 168 SER A C 1
ATOM 1181 O O . SER A 1 168 ? -29.928 -7.933 57.295 1.00 94.19 168 SER A O 1
ATOM 1183 N N . THR A 1 169 ? -28.399 -8.956 56.034 1.00 93.38 169 THR A N 1
ATOM 1184 C CA . THR A 1 169 ? -27.861 -9.780 57.138 1.00 93.38 169 THR A CA 1
ATOM 1185 C C . THR A 1 169 ? -27.403 -8.957 58.343 1.00 93.38 169 THR A C 1
ATOM 1187 O O . THR A 1 169 ? -27.488 -9.440 59.469 1.00 93.38 169 THR A O 1
ATOM 1190 N N . SER A 1 170 ? -26.983 -7.709 58.119 1.00 94.38 170 SER A N 1
ATOM 1191 C CA . SER A 1 170 ? -26.617 -6.742 59.157 1.00 94.38 170 SER A CA 1
ATOM 1192 C C . SER A 1 170 ? -27.773 -6.326 60.066 1.00 94.38 170 SER A C 1
ATOM 1194 O O . SER A 1 170 ? -27.517 -5.862 61.164 1.00 94.38 170 SER A O 1
ATOM 1196 N N . GLU A 1 171 ? -29.028 -6.482 59.646 1.00 95.06 171 GLU A N 1
ATOM 1197 C CA . GLU A 1 171 ? -30.219 -6.107 60.425 1.00 95.06 171 GLU A CA 1
ATOM 1198 C C . GLU A 1 171 ? -30.774 -7.285 61.247 1.00 95.06 171 GLU A C 1
ATOM 1200 O O . GLU A 1 171 ? -31.670 -7.111 62.075 1.00 95.06 171 GLU A O 1
ATOM 1205 N N . LYS A 1 172 ? -30.247 -8.502 61.047 1.00 94.56 172 LYS A N 1
ATOM 1206 C CA . LYS A 1 172 ? -30.733 -9.705 61.728 1.00 94.56 172 LYS A CA 1
ATOM 1207 C C . LYS A 1 172 ? -30.360 -9.682 63.207 1.00 94.56 172 LYS A C 1
ATOM 1209 O O . LYS A 1 172 ? -29.184 -9.724 63.564 1.00 94.56 172 LYS A O 1
ATOM 1214 N N . GLY A 1 173 ? -31.376 -9.680 64.066 1.00 90.94 173 GLY A N 1
ATOM 1215 C CA . GLY A 1 173 ? -31.232 -9.691 65.519 1.00 90.94 173 GLY A CA 1
ATOM 1216 C C . GLY A 1 173 ? -30.651 -8.409 66.117 1.00 90.94 173 GLY A C 1
ATOM 1217 O O . GLY A 1 173 ? -30.267 -8.422 67.285 1.00 90.94 173 GLY A O 1
ATOM 1218 N N . GLN A 1 174 ? -30.575 -7.328 65.333 1.00 92.12 174 GLN A N 1
ATOM 1219 C CA . GLN A 1 174 ? -30.155 -6.006 65.797 1.00 92.12 174 GLN A CA 1
ATOM 1220 C C . GLN A 1 174 ? -31.344 -5.190 66.318 1.00 92.12 174 GLN A C 1
ATOM 1222 O O . GLN A 1 174 ? -32.495 -5.422 65.939 1.00 92.12 174 GLN A O 1
ATOM 1227 N N . LEU A 1 175 ? -31.060 -4.191 67.161 1.00 87.81 175 LEU A N 1
ATOM 1228 C CA . LEU A 1 175 ? -32.049 -3.195 67.581 1.00 87.81 175 LEU A CA 1
ATOM 1229 C C . LEU A 1 175 ? -32.591 -2.443 66.353 1.00 87.81 175 LEU A C 1
ATOM 1231 O O . LEU A 1 175 ? -31.815 -2.048 65.487 1.00 87.81 175 LEU A O 1
ATOM 1235 N N . ASN A 1 176 ? -33.910 -2.239 66.283 1.00 89.94 176 ASN A N 1
ATOM 1236 C CA . ASN A 1 176 ? -34.624 -1.688 65.116 1.00 89.94 176 ASN A CA 1
ATOM 1237 C C . ASN A 1 176 ? -34.511 -2.524 63.821 1.00 89.94 176 ASN A C 1
ATOM 1239 O O . ASN A 1 176 ? -34.913 -2.053 62.760 1.00 89.94 176 ASN A O 1
ATOM 1243 N N . GLY A 1 177 ? -33.982 -3.748 63.901 1.00 93.19 177 GLY A N 1
ATOM 1244 C CA . GLY A 1 177 ? -33.952 -4.711 62.806 1.00 93.19 177 GLY A CA 1
ATOM 1245 C C . GLY A 1 177 ? -35.099 -5.719 62.881 1.00 93.19 177 GLY A C 1
ATOM 1246 O O . GLY A 1 177 ? -36.177 -5.439 63.409 1.00 93.19 177 GLY A O 1
ATOM 1247 N N . TYR A 1 178 ? -34.857 -6.923 62.367 1.00 93.06 178 TYR A N 1
ATOM 1248 C CA . TYR A 1 178 ? -35.811 -8.032 62.418 1.00 93.06 178 TYR A CA 1
ATOM 1249 C C . TYR A 1 178 ? -35.324 -9.155 63.343 1.00 93.06 178 TYR A C 1
ATOM 1251 O O . TYR A 1 178 ? -34.123 -9.393 63.489 1.00 93.06 178 TYR A O 1
ATOM 1259 N N . ALA A 1 179 ? -36.265 -9.865 63.970 1.00 94.94 179 ALA A N 1
ATOM 1260 C CA . ALA A 1 179 ? -35.962 -10.950 64.901 1.00 94.94 179 ALA A CA 1
ATOM 1261 C C . ALA A 1 179 ? -35.223 -12.109 64.210 1.00 94.94 179 ALA A C 1
ATOM 1263 O O . ALA A 1 179 ? -35.494 -12.449 63.055 1.00 94.94 179 ALA A O 1
ATOM 1264 N N . SER A 1 180 ? -34.294 -12.744 64.926 1.00 94.25 180 SER A N 1
ATOM 1265 C CA . SER A 1 180 ? -33.677 -13.993 64.477 1.00 94.25 180 SER A CA 1
ATOM 1266 C C . SER A 1 180 ? -34.488 -15.196 64.952 1.00 94.25 180 SER A C 1
ATOM 1268 O O . SER A 1 180 ? -35.262 -15.090 65.896 1.00 94.25 180 SER A O 1
ATOM 1270 N N . LEU A 1 181 ? -34.263 -16.355 64.334 1.00 94.31 181 LEU A N 1
ATOM 1271 C CA . LEU A 1 181 ? -34.771 -17.635 64.821 1.00 94.31 181 LEU A CA 1
ATOM 1272 C C . LEU A 1 181 ? -33.610 -18.470 65.370 1.00 94.31 181 LEU A C 1
ATOM 1274 O O . LEU A 1 181 ? -32.519 -18.452 64.792 1.00 94.31 181 LEU A O 1
ATOM 1278 N N . ASP A 1 182 ? -33.842 -19.173 66.472 1.00 91.69 182 ASP A N 1
ATOM 1279 C CA . ASP A 1 182 ? -32.938 -20.184 67.014 1.00 91.69 182 ASP A CA 1
ATOM 1280 C C . ASP A 1 182 ? -33.001 -21.500 66.210 1.00 91.69 182 ASP A C 1
ATOM 1282 O O . ASP A 1 182 ? -33.717 -21.619 65.212 1.00 91.69 182 ASP A O 1
ATOM 1286 N N . SER A 1 183 ? -32.244 -22.512 66.642 1.00 95.06 183 SER A N 1
ATOM 1287 C CA . SER A 1 183 ? -32.204 -23.836 66.003 1.00 95.06 183 SER A CA 1
ATOM 1288 C C . SER A 1 183 ? -33.538 -24.588 66.036 1.00 95.06 183 SER A C 1
ATOM 1290 O O . SER A 1 183 ? -33.720 -25.535 65.273 1.00 95.06 183 SER A O 1
ATOM 1292 N N . SER A 1 184 ? -34.475 -24.170 66.888 1.00 93.38 184 SER A N 1
ATOM 1293 C CA . SER A 1 184 ? -35.834 -24.706 66.966 1.00 93.38 184 SER A CA 1
ATOM 1294 C C . SER A 1 184 ? -36.850 -23.881 66.163 1.00 93.38 184 SER A C 1
ATOM 1296 O O . SER A 1 184 ? -38.045 -24.181 66.180 1.00 93.38 184 SER A O 1
ATOM 1298 N N . GLY A 1 185 ? -36.394 -22.845 65.449 1.00 94.38 185 GLY A N 1
ATOM 1299 C CA . GLY A 1 185 ? -37.243 -21.965 64.651 1.00 94.38 185 GLY A CA 1
ATOM 1300 C C . GLY A 1 185 ? -38.034 -20.950 65.481 1.00 94.38 185 GLY A C 1
ATOM 1301 O O . GLY A 1 185 ? -39.043 -20.438 64.999 1.00 94.38 185 GLY A O 1
ATOM 1302 N N . LYS A 1 186 ? -37.624 -20.668 66.725 1.00 91.69 186 LYS A N 1
ATOM 1303 C CA . LYS A 1 186 ? -38.295 -19.713 67.623 1.00 91.69 186 LYS A CA 1
ATOM 1304 C C . LYS A 1 186 ? -37.489 -18.431 67.778 1.00 91.69 186 LYS A C 1
ATOM 1306 O O . LYS A 1 186 ? -36.271 -18.438 67.638 1.00 91.69 186 LYS A O 1
ATOM 1311 N N . VAL A 1 187 ? -38.169 -17.324 68.079 1.00 93.50 187 VAL A N 1
ATOM 1312 C CA . VAL A 1 187 ? -37.492 -16.070 68.442 1.00 93.50 187 VAL A CA 1
ATOM 1313 C C . VAL A 1 187 ? -36.799 -16.266 69.800 1.00 93.50 187 VAL A C 1
ATOM 1315 O O . VAL A 1 187 ? -37.491 -16.623 70.758 1.00 93.50 187 VAL A O 1
ATOM 1318 N N . PRO A 1 188 ? -35.472 -16.050 69.913 1.00 92.19 188 PRO A N 1
ATOM 1319 C CA . PRO A 1 188 ? -34.751 -16.184 71.175 1.00 92.19 188 PRO A CA 1
ATOM 1320 C C . PRO A 1 188 ? -35.340 -15.293 72.273 1.00 92.19 188 PRO A C 1
ATOM 1322 O O . PRO A 1 188 ? -35.644 -14.125 72.030 1.00 92.19 188 PRO A O 1
ATOM 1325 N N . SER A 1 189 ? -35.432 -15.802 73.505 1.00 87.44 189 SER A N 1
ATOM 1326 C CA . SER A 1 18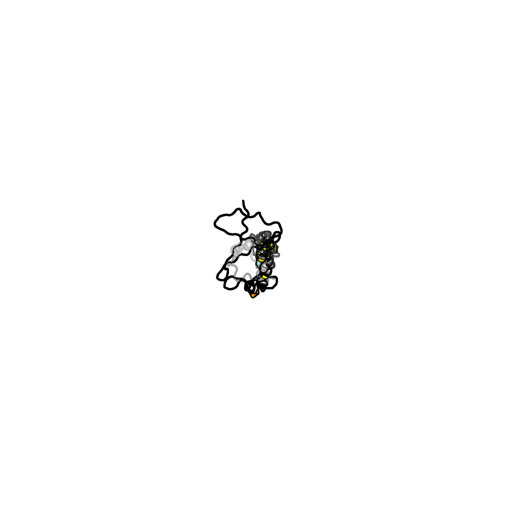9 ? -36.024 -15.071 74.640 1.00 87.44 189 SER A CA 1
ATOM 1327 C C . SER A 1 189 ? -35.336 -13.736 74.943 1.00 87.44 189 SER A C 1
ATOM 1329 O O . SER A 1 189 ? -35.994 -12.812 75.402 1.00 87.44 189 SER A O 1
ATOM 1331 N N . GLY A 1 190 ? -34.046 -13.594 74.617 1.00 87.31 190 GLY A N 1
ATOM 1332 C CA . GLY A 1 190 ? -33.309 -12.330 74.745 1.00 87.31 190 GLY A CA 1
ATOM 1333 C C . GLY A 1 190 ? -33.719 -11.227 73.755 1.00 87.31 190 GLY A C 1
ATOM 1334 O O . GLY A 1 190 ? -33.311 -10.086 73.937 1.00 87.31 190 GLY A O 1
ATOM 1335 N N . GLN A 1 191 ? -34.505 -11.543 72.717 1.00 90.94 191 GLN A N 1
ATOM 1336 C CA . GLN A 1 191 ? -35.088 -10.568 71.777 1.00 90.94 191 GLN A CA 1
ATOM 1337 C C . GLN A 1 191 ? -36.540 -10.213 72.118 1.00 90.94 191 GLN A C 1
ATOM 1339 O O . GLN A 1 191 ? -37.150 -9.384 71.441 1.00 90.94 191 GLN A O 1
ATOM 1344 N N . LEU A 1 192 ? -37.107 -10.847 73.144 1.00 86.38 192 LEU A N 1
ATOM 1345 C CA . LEU A 1 192 ? -38.438 -10.541 73.641 1.00 86.38 192 LEU A CA 1
ATOM 1346 C C . LEU A 1 192 ? -38.314 -9.571 74.822 1.00 86.38 192 LEU A C 1
ATOM 1348 O O . LEU A 1 192 ? -37.365 -9.679 75.602 1.00 86.38 192 LEU A O 1
ATOM 1352 N N . PRO A 1 193 ? -39.261 -8.634 74.996 1.00 83.06 193 PRO A N 1
ATOM 1353 C CA . PRO A 1 193 ? -39.352 -7.887 76.239 1.00 83.06 193 PRO A CA 1
ATOM 1354 C C . PRO A 1 193 ? -39.444 -8.875 77.400 1.00 83.06 193 PRO A C 1
ATOM 1356 O O . PRO A 1 193 ? -40.183 -9.860 77.308 1.00 83.06 193 PRO A O 1
ATOM 1359 N N . THR A 1 194 ? -38.734 -8.608 78.496 1.00 77.88 194 THR A N 1
ATOM 1360 C CA . THR A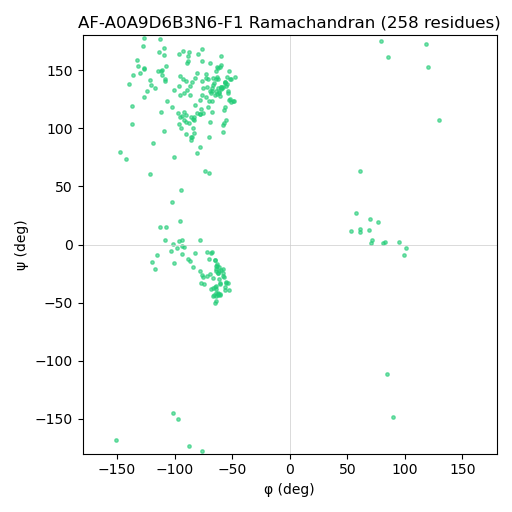 1 194 ? -38.970 -9.323 79.749 1.00 77.88 194 THR A CA 1
ATOM 1361 C C . THR A 1 194 ? -40.437 -9.120 80.094 1.00 77.88 194 THR A C 1
ATOM 1363 O O . THR A 1 194 ? -40.833 -8.019 80.477 1.00 77.88 194 THR A O 1
ATOM 1366 N N . ALA A 1 195 ? -41.263 -10.147 79.883 1.00 62.22 195 ALA A N 1
ATOM 1367 C CA . ALA A 1 195 ? -42.655 -10.086 80.275 1.00 62.22 195 ALA A CA 1
ATOM 1368 C C . ALA A 1 195 ? -42.652 -9.797 81.775 1.00 62.22 195 ALA A C 1
ATOM 1370 O O . ALA A 1 195 ? -42.136 -10.598 82.557 1.00 62.22 195 ALA A O 1
ATOM 1371 N N . ALA A 1 196 ? -43.173 -8.635 82.174 1.00 51.62 196 ALA A N 1
ATOM 1372 C CA . ALA A 1 196 ? -43.590 -8.446 83.548 1.00 51.62 196 ALA A CA 1
ATOM 1373 C C . ALA A 1 196 ? -44.612 -9.551 83.775 1.00 51.62 196 ALA A C 1
ATOM 1375 O O . ALA A 1 196 ? -45.706 -9.512 83.210 1.00 51.62 196 ALA A O 1
ATOM 1376 N N . ALA A 1 197 ? -44.200 -10.603 84.473 1.00 47.47 197 ALA A N 1
ATOM 1377 C CA . ALA A 1 197 ? -45.097 -11.663 84.843 1.00 47.47 197 ALA A CA 1
ATOM 1378 C C . ALA A 1 197 ? -46.247 -10.989 85.597 1.00 47.47 197 ALA A C 1
ATOM 1380 O O . ALA A 1 197 ? -46.081 -10.539 86.727 1.00 47.47 197 ALA A O 1
ATOM 1381 N N . LEU A 1 198 ? -47.420 -10.891 84.970 1.00 47.09 198 LEU A N 1
ATOM 1382 C CA . LEU A 1 198 ? -48.668 -10.820 85.714 1.00 47.09 198 LEU A CA 1
ATOM 1383 C C . LEU A 1 198 ? -48.905 -12.234 86.240 1.00 47.09 198 LEU A C 1
ATOM 1385 O O . LEU A 1 198 ? -49.826 -12.931 85.824 1.00 47.09 198 LEU A O 1
ATOM 1389 N N . THR A 1 199 ? -48.001 -12.704 87.097 1.00 43.44 199 THR A N 1
ATOM 1390 C CA . THR A 1 199 ? -48.235 -13.892 87.887 1.00 43.44 199 THR A CA 1
ATOM 1391 C C . THR A 1 199 ? -49.319 -13.512 88.881 1.00 43.44 199 THR A C 1
ATOM 1393 O O . THR A 1 199 ? -49.096 -12.783 89.846 1.00 43.44 199 THR A O 1
ATOM 1396 N N . ILE A 1 200 ? -50.534 -14.001 88.637 1.00 51.88 200 ILE A N 1
ATOM 1397 C CA . ILE A 1 200 ? -51.565 -14.115 89.670 1.00 51.88 200 ILE A CA 1
ATOM 1398 C C . ILE A 1 200 ? -51.096 -15.232 90.625 1.00 51.88 200 ILE A C 1
ATOM 1400 O O . ILE A 1 200 ? -51.704 -16.289 90.690 1.00 51.88 200 ILE A O 1
ATOM 1404 N N . GLU A 1 201 ? -49.944 -15.073 91.286 1.00 46.53 201 GLU A N 1
ATOM 1405 C CA . GLU A 1 201 ? -49.330 -16.153 92.081 1.00 46.53 201 GLU A CA 1
ATOM 1406 C C . GLU A 1 201 ? -49.571 -16.043 93.583 1.00 46.53 201 GLU A C 1
ATOM 1408 O O . GLU A 1 201 ? -49.414 -17.037 94.281 1.00 46.53 201 GLU A O 1
ATOM 1413 N N . MET A 1 202 ? -50.003 -14.903 94.124 1.00 45.16 202 MET A N 1
ATOM 1414 C CA . MET A 1 202 ? -50.300 -14.812 95.561 1.00 45.16 202 MET A CA 1
ATOM 1415 C C . MET A 1 202 ? -51.518 -13.938 95.822 1.00 45.16 202 MET A C 1
ATOM 1417 O O . MET A 1 202 ? -51.419 -12.823 96.327 1.00 45.16 202 MET A O 1
ATOM 1421 N N . LEU A 1 203 ? -52.695 -14.472 95.509 1.00 46.09 203 LEU A N 1
ATOM 1422 C CA . LEU A 1 203 ? -53.913 -14.025 96.167 1.00 46.09 203 LEU A CA 1
ATOM 1423 C C . LEU A 1 203 ? -54.166 -14.959 97.366 1.00 46.09 203 LEU A C 1
ATOM 1425 O O . LEU A 1 203 ? -54.447 -16.139 97.154 1.00 46.09 203 LEU A O 1
ATOM 1429 N N . PRO A 1 204 ? -54.023 -14.494 98.627 1.00 45.03 204 PRO A N 1
ATOM 1430 C CA . PRO A 1 204 ? -54.305 -15.321 99.800 1.00 45.03 204 PRO A CA 1
ATOM 1431 C C . PRO A 1 204 ? -55.761 -15.808 99.801 1.00 45.03 204 PRO A C 1
ATOM 1433 O O . PRO A 1 204 ? -56.643 -15.167 99.222 1.00 45.03 204 PRO A O 1
ATOM 1436 N N . ALA A 1 205 ? -56.032 -16.934 100.468 1.00 40.66 205 ALA A N 1
ATOM 1437 C CA . ALA A 1 205 ? -57.391 -17.448 100.632 1.00 40.66 205 ALA A CA 1
ATOM 1438 C C . ALA A 1 205 ? -58.319 -16.344 101.184 1.00 40.66 205 ALA A C 1
ATOM 1440 O O . ALA A 1 205 ? -58.016 -15.726 102.202 1.00 40.66 205 ALA A O 1
ATOM 1441 N N . GLY A 1 206 ? -59.426 -16.072 100.484 1.00 45.62 206 GLY A N 1
ATOM 1442 C CA . GLY A 1 206 ? -60.332 -14.948 100.775 1.00 45.62 206 GLY A CA 1
ATOM 1443 C C . GLY A 1 206 ? -60.157 -13.722 99.869 1.00 45.62 206 GLY A C 1
ATOM 1444 O O . GLY A 1 206 ? -60.933 -12.772 99.968 1.00 45.62 206 GLY A O 1
ATOM 1445 N N . SER A 1 207 ? -59.187 -13.737 98.954 1.00 42.34 207 SER A N 1
ATOM 1446 C CA . SER A 1 207 ? -59.047 -12.691 97.938 1.00 42.34 207 SER A CA 1
ATOM 1447 C C . SER A 1 207 ? -60.249 -12.662 96.997 1.00 42.34 207 SER A C 1
ATOM 1449 O O . SER A 1 207 ? -60.665 -13.690 96.467 1.00 42.34 207 SER A O 1
ATOM 1451 N N . THR A 1 208 ? -60.798 -11.471 96.771 1.00 43.38 208 THR A N 1
ATOM 1452 C CA . THR A 1 208 ? -61.949 -11.270 95.885 1.00 43.38 208 THR A CA 1
ATOM 1453 C C . THR A 1 208 ? -61.466 -10.696 94.558 1.00 43.38 208 THR A C 1
ATOM 1455 O O . THR A 1 208 ? -60.894 -9.608 94.526 1.00 43.38 208 THR A O 1
ATOM 1458 N N . ILE A 1 209 ? -61.687 -11.421 93.460 1.00 47.38 209 ILE A N 1
ATOM 1459 C CA . ILE A 1 209 ? -61.483 -10.899 92.105 1.00 47.38 209 ILE A CA 1
ATOM 1460 C C . ILE A 1 209 ? -62.768 -10.177 91.704 1.00 47.38 209 ILE A C 1
ATOM 1462 O O . ILE A 1 209 ? -63.806 -10.801 91.488 1.00 47.38 209 ILE A O 1
ATOM 1466 N N . THR A 1 210 ? -62.705 -8.852 91.622 1.00 43.41 210 THR A N 1
ATOM 1467 C CA . THR A 1 210 ? -63.864 -8.034 91.260 1.00 43.41 210 THR A CA 1
ATOM 1468 C C . THR A 1 210 ? -63.878 -7.811 89.756 1.00 43.41 210 THR A C 1
ATOM 1470 O O . THR A 1 210 ? -63.088 -7.032 89.227 1.00 43.41 210 THR A O 1
ATOM 1473 N N . VAL A 1 211 ? -64.800 -8.467 89.054 1.00 43.91 211 VAL A N 1
ATOM 1474 C CA . VAL A 1 211 ? -65.069 -8.161 87.645 1.00 43.91 211 VAL A CA 1
ATOM 1475 C C . VAL A 1 211 ? -66.051 -6.989 87.610 1.00 43.91 211 VAL A C 1
ATOM 1477 O O . VAL A 1 211 ? -67.244 -7.161 87.851 1.00 43.91 211 VAL A O 1
ATOM 1480 N N . GLN A 1 212 ? -65.561 -5.771 87.376 1.00 40.91 212 GLN A N 1
ATOM 1481 C CA . GLN A 1 212 ? -66.436 -4.610 87.198 1.00 40.91 212 GLN A CA 1
ATOM 1482 C C . GLN A 1 212 ? -67.029 -4.635 85.784 1.00 40.91 212 GLN A C 1
ATOM 1484 O O . GLN A 1 212 ? -66.314 -4.457 84.800 1.00 40.91 212 GLN A O 1
ATOM 1489 N N . LYS A 1 213 ? -68.344 -4.845 85.673 1.00 46.06 213 LYS A N 1
ATOM 1490 C CA . LYS A 1 213 ? -69.091 -4.605 84.432 1.00 46.06 213 LYS A CA 1
ATOM 1491 C C . LYS A 1 213 ? -69.634 -3.176 84.443 1.00 46.06 213 LYS A C 1
ATOM 1493 O O . LYS A 1 213 ? -70.302 -2.778 85.392 1.00 46.06 213 LYS A O 1
ATOM 1498 N N . ALA A 1 214 ? -69.412 -2.428 83.366 1.00 34.06 214 ALA A N 1
ATOM 1499 C CA . ALA A 1 214 ? -70.135 -1.183 83.130 1.00 34.06 214 ALA A CA 1
ATOM 1500 C C . ALA A 1 214 ? -71.572 -1.505 82.667 1.00 34.06 214 ALA A C 1
ATOM 1502 O O . ALA A 1 214 ? -71.765 -2.064 81.587 1.00 34.06 214 ALA A O 1
ATOM 1503 N N . GLY A 1 215 ? -72.577 -1.182 83.488 1.00 51.81 215 GLY A N 1
ATOM 1504 C CA . GLY A 1 215 ? -74.003 -1.298 83.144 1.00 51.81 215 GLY A CA 1
ATOM 1505 C C . GLY A 1 215 ? -74.812 -2.260 84.023 1.00 51.81 215 GLY A C 1
ATOM 1506 O O . GLY A 1 215 ? -74.266 -2.973 84.860 1.00 51.81 215 GLY A O 1
ATOM 1507 N N . SER A 1 216 ? -76.137 -2.263 83.835 1.00 46.47 216 SER A N 1
ATOM 1508 C CA . SER A 1 216 ? -77.067 -3.073 84.639 1.00 46.47 216 SER A CA 1
ATOM 1509 C C . SER A 1 216 ? -76.887 -4.579 84.409 1.00 46.47 216 SER A C 1
ATOM 1511 O O . SER A 1 216 ? -76.635 -5.039 83.289 1.00 46.47 216 SER A O 1
ATOM 1513 N N . TRP A 1 217 ? -77.035 -5.353 85.485 1.00 48.44 217 TRP A N 1
ATOM 1514 C CA . TRP A 1 217 ? -77.078 -6.812 85.436 1.00 48.44 217 TRP A CA 1
ATOM 1515 C C . TRP A 1 217 ? -78.314 -7.292 84.652 1.00 48.44 217 TRP A C 1
ATOM 1517 O O . TRP A 1 217 ? -79.375 -6.676 84.758 1.00 48.44 217 TRP A O 1
ATOM 1527 N N . PRO A 1 218 ? -78.211 -8.370 83.850 1.00 52.06 218 PRO A N 1
ATOM 1528 C CA . PRO A 1 218 ? -79.385 -8.981 83.233 1.00 52.06 218 PRO A CA 1
ATOM 1529 C C . PRO A 1 218 ? -80.347 -9.521 84.305 1.00 52.06 218 PRO A C 1
ATOM 1531 O O . PRO A 1 218 ? -79.924 -9.889 85.402 1.00 52.06 218 PRO A O 1
ATOM 1534 N N . ALA A 1 219 ? -81.643 -9.572 83.982 1.00 47.28 219 ALA A N 1
ATOM 1535 C CA . ALA A 1 219 ? -82.682 -10.073 84.882 1.00 47.28 219 ALA A CA 1
ATOM 1536 C C . ALA A 1 219 ? -82.370 -11.499 85.380 1.00 47.28 219 ALA A C 1
ATOM 1538 O O . ALA A 1 219 ? -81.841 -12.320 84.627 1.00 47.28 219 ALA A O 1
ATOM 1539 N N . ARG A 1 220 ? -82.717 -11.796 86.645 1.00 49.19 220 ARG A N 1
ATOM 1540 C CA . ARG A 1 220 ? -82.522 -13.126 87.252 1.00 49.19 220 ARG A CA 1
ATOM 1541 C C . ARG A 1 220 ? -83.110 -14.217 86.337 1.00 49.19 220 ARG A C 1
ATOM 1543 O O . ARG A 1 220 ? -84.312 -14.167 86.068 1.00 49.19 220 ARG A O 1
ATOM 1550 N N . PRO A 1 221 ? -82.318 -15.211 85.894 1.00 48.72 221 PRO A N 1
ATOM 1551 C CA . PRO A 1 221 ? -82.838 -16.325 85.110 1.00 48.72 221 PRO A CA 1
ATOM 1552 C C . PRO A 1 221 ? -83.901 -17.092 85.901 1.00 48.72 221 PRO A C 1
ATOM 1554 O O . PRO A 1 221 ? -83.718 -17.377 87.086 1.00 48.72 221 PRO A O 1
ATOM 1557 N N . THR A 1 222 ? -85.015 -17.431 85.254 1.00 45.47 222 THR A N 1
ATOM 1558 C CA . THR A 1 222 ? -86.057 -18.285 85.835 1.00 45.47 222 THR A CA 1
ATOM 1559 C C . THR A 1 222 ? -85.469 -19.675 86.100 1.00 45.47 222 THR A C 1
ATOM 1561 O O . THR A 1 222 ? -84.801 -20.240 85.235 1.00 45.47 222 THR A O 1
ATOM 1564 N N . ALA A 1 223 ? -85.658 -20.189 87.317 1.00 46.22 223 ALA A N 1
ATOM 1565 C CA . ALA A 1 223 ? -84.967 -21.367 87.839 1.00 46.22 223 ALA A CA 1
ATOM 1566 C C . ALA A 1 223 ? -85.069 -22.595 86.912 1.00 46.22 223 ALA A C 1
ATOM 1568 O O . ALA A 1 223 ? -86.168 -23.064 86.617 1.00 46.22 223 ALA A O 1
ATOM 1569 N N . ARG A 1 224 ? -83.920 -23.158 86.512 1.00 40.91 224 ARG A N 1
ATOM 1570 C CA . ARG A 1 224 ? -83.825 -24.580 86.158 1.00 40.91 224 ARG A CA 1
ATOM 1571 C C . ARG A 1 224 ? -83.469 -25.358 87.428 1.00 40.91 224 ARG A C 1
ATOM 1573 O O . ARG A 1 224 ? -82.714 -24.860 88.260 1.00 40.91 224 ARG A O 1
ATOM 1580 N N . ALA A 1 225 ? -84.058 -26.538 87.609 1.00 45.53 225 ALA A N 1
ATOM 1581 C CA . ALA A 1 225 ? -83.990 -27.302 88.861 1.00 45.53 225 ALA A CA 1
ATOM 1582 C C . ALA A 1 225 ? -82.587 -27.857 89.201 1.00 45.53 225 ALA A C 1
ATOM 1584 O O . ALA A 1 225 ? -82.388 -28.405 90.280 1.00 45.53 225 ALA A O 1
ATOM 1585 N N . ASP A 1 226 ? -81.624 -27.715 88.294 1.00 38.16 226 ASP A N 1
ATOM 1586 C CA . ASP A 1 226 ? -80.282 -28.291 88.329 1.00 38.16 226 ASP A CA 1
ATOM 1587 C C . ASP A 1 226 ? -79.173 -27.296 88.728 1.00 38.16 226 ASP A C 1
ATOM 1589 O O . ASP A 1 226 ? -78.037 -27.716 88.937 1.00 38.16 226 ASP A O 1
ATOM 1593 N N . ILE A 1 227 ? -79.472 -25.996 88.897 1.00 39.91 227 ILE A N 1
ATOM 1594 C CA . ILE A 1 227 ? -78.469 -24.984 89.284 1.00 39.91 227 ILE A CA 1
ATOM 1595 C C . ILE A 1 227 ? -79.027 -24.030 90.350 1.00 39.91 227 ILE A C 1
ATOM 1597 O O . ILE A 1 227 ? -79.971 -23.280 90.109 1.00 39.91 227 ILE A O 1
ATOM 1601 N N . THR A 1 228 ? -78.391 -23.990 91.527 1.00 42.91 228 THR A N 1
ATOM 1602 C CA . THR A 1 228 ? -78.702 -22.998 92.571 1.00 42.91 228 THR A CA 1
ATOM 1603 C C . THR A 1 228 ? -77.756 -21.803 92.456 1.00 42.91 228 THR A C 1
ATOM 1605 O O . THR A 1 228 ? -76.625 -21.854 92.930 1.00 42.91 228 THR A O 1
ATOM 1608 N N . VAL A 1 229 ? -78.211 -20.704 91.851 1.00 46.66 229 VAL A N 1
ATOM 1609 C CA . VAL A 1 229 ? -77.474 -19.428 91.861 1.00 46.66 229 VAL A CA 1
ATOM 1610 C C . VAL A 1 229 ? -77.910 -18.614 93.080 1.00 46.66 229 VAL A C 1
ATOM 1612 O O . VAL A 1 229 ? -79.010 -18.057 93.103 1.00 46.66 229 VAL A O 1
ATOM 1615 N N . GLN A 1 230 ? -77.061 -18.540 94.109 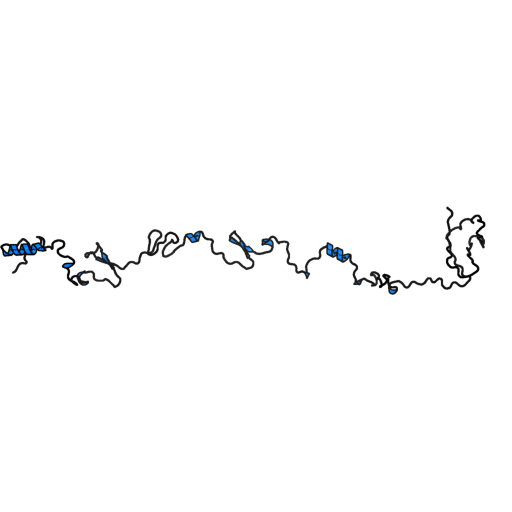1.00 43.47 230 GLN A N 1
ATOM 1616 C CA . GLN A 1 230 ? -77.314 -17.686 95.272 1.00 43.47 230 GLN A CA 1
ATOM 1617 C C . GLN A 1 230 ? -76.775 -16.275 95.027 1.00 43.47 230 GLN A C 1
ATOM 1619 O O . GLN A 1 230 ? -75.578 -16.023 95.115 1.00 43.47 230 GLN A O 1
ATOM 1624 N N . TRP A 1 231 ? -77.676 -15.335 94.764 1.00 44.66 231 TRP A N 1
ATOM 1625 C CA . TRP A 1 231 ? -77.361 -13.909 94.785 1.00 44.66 231 TRP A CA 1
ATOM 1626 C C . TRP A 1 231 ? -77.319 -13.448 96.247 1.00 44.66 231 TRP A C 1
ATOM 1628 O O . TRP A 1 231 ? -78.358 -13.454 96.912 1.00 44.66 231 TRP A O 1
ATOM 1638 N N . LYS A 1 232 ? -76.146 -13.070 96.771 1.00 41.47 232 LYS A N 1
ATOM 1639 C CA . LYS A 1 232 ? -76.027 -12.454 98.103 1.00 41.47 232 LYS A CA 1
ATOM 1640 C C . LYS A 1 232 ? -75.729 -10.958 97.975 1.00 41.47 232 LYS A C 1
ATOM 1642 O O . LYS A 1 232 ? -74.737 -10.583 97.362 1.00 41.47 232 LYS A O 1
ATOM 1647 N N . GLY A 1 233 ? -76.587 -10.131 98.577 1.00 45.66 233 GLY A N 1
ATOM 1648 C CA . GLY A 1 233 ? -76.512 -8.664 98.563 1.00 45.66 233 GLY A CA 1
ATOM 1649 C C . GLY A 1 233 ? -77.756 -8.009 97.949 1.00 45.66 233 GLY A C 1
ATOM 1650 O O . GLY A 1 233 ? -78.445 -8.625 97.139 1.00 45.66 233 GLY A O 1
ATOM 1651 N N . VAL A 1 234 ? -78.062 -6.780 98.374 1.00 43.66 234 VAL A N 1
ATOM 1652 C CA . VAL A 1 234 ? -79.096 -5.922 97.767 1.00 43.66 234 VAL A CA 1
ATOM 1653 C C . VAL A 1 234 ? -78.458 -5.176 96.590 1.00 43.66 234 VAL A C 1
ATOM 1655 O O . VAL A 1 234 ? -77.303 -4.758 96.697 1.00 43.66 234 VAL A O 1
ATOM 1658 N N . ASP A 1 235 ? -79.174 -5.019 95.475 1.00 44.56 235 ASP A N 1
ATOM 1659 C CA . ASP A 1 235 ? -78.716 -4.201 94.342 1.00 44.56 235 ASP A CA 1
ATOM 1660 C C . ASP A 1 235 ? -78.298 -2.789 94.812 1.00 44.56 235 ASP A C 1
ATOM 1662 O O . ASP A 1 235 ? -78.943 -2.244 95.714 1.00 44.56 235 ASP A O 1
ATOM 1666 N N . PRO A 1 236 ? -77.230 -2.182 94.242 1.00 43.25 236 PRO A N 1
ATOM 1667 C CA . PRO A 1 236 ? -76.681 -2.442 92.903 1.00 43.25 236 PRO A CA 1
ATOM 1668 C C . PRO A 1 236 ? -75.340 -3.205 92.841 1.00 43.25 236 PRO A C 1
ATOM 1670 O O . PRO A 1 236 ? -74.712 -3.224 91.783 1.00 43.25 236 PRO A O 1
ATOM 1673 N N . SER A 1 237 ? -74.887 -3.846 93.924 1.00 46.50 237 SER A N 1
ATOM 1674 C CA . SER A 1 237 ? -73.561 -4.499 93.963 1.00 46.50 237 SER A CA 1
ATOM 1675 C C . SER A 1 237 ? -73.610 -6.002 94.281 1.00 46.50 237 SER A C 1
ATOM 1677 O O . SER A 1 237 ? -73.041 -6.424 95.291 1.00 46.50 237 SER A O 1
ATOM 1679 N N . PRO A 1 238 ? -74.265 -6.850 93.466 1.00 48.03 238 PRO A N 1
ATOM 1680 C CA . PRO A 1 238 ? -74.174 -8.290 93.662 1.00 48.03 238 PRO A CA 1
ATOM 1681 C C . PRO A 1 238 ? -72.791 -8.807 93.233 1.00 48.03 238 PRO A C 1
ATOM 1683 O O . PRO A 1 238 ? -72.335 -8.571 92.115 1.00 48.03 238 PRO A O 1
ATOM 1686 N N . ALA A 1 239 ? -72.125 -9.538 94.126 1.00 44.16 239 ALA A N 1
ATOM 1687 C CA . ALA A 1 239 ? -70.927 -10.304 93.802 1.00 44.16 239 ALA A CA 1
ATOM 1688 C C . ALA A 1 239 ? -71.327 -11.716 93.352 1.00 44.16 239 ALA A C 1
ATOM 1690 O O . ALA A 1 239 ? -72.122 -12.383 94.017 1.00 44.16 239 ALA A O 1
ATOM 1691 N N . ILE A 1 240 ? -70.755 -12.193 92.244 1.00 44.75 240 ILE A N 1
ATOM 1692 C CA . ILE A 1 240 ? -70.822 -13.611 91.879 1.00 44.75 240 ILE A CA 1
ATOM 1693 C C . ILE A 1 240 ? -69.705 -14.315 92.644 1.00 44.75 240 ILE A C 1
ATOM 1695 O O . ILE A 1 240 ? -68.530 -14.154 92.328 1.00 44.75 240 ILE A O 1
ATOM 1699 N N . VAL A 1 241 ? -70.074 -15.084 93.665 1.00 42.88 241 VAL A N 1
ATOM 1700 C CA . VAL A 1 241 ? -69.142 -15.958 94.382 1.00 42.88 241 VAL A CA 1
ATOM 1701 C C . VAL A 1 241 ? -69.285 -17.358 93.799 1.00 42.88 241 VAL A C 1
ATOM 1703 O O . VAL A 1 241 ? -70.327 -17.990 93.955 1.00 42.88 241 VAL A O 1
ATOM 1706 N N . VAL A 1 242 ? -68.243 -17.840 93.124 1.00 43.81 242 VAL A N 1
ATOM 1707 C CA . VAL A 1 242 ? -68.118 -19.251 92.742 1.00 43.81 242 VAL A CA 1
ATOM 1708 C C . VAL A 1 242 ? -67.282 -19.920 93.825 1.00 43.81 242 VAL A C 1
ATOM 1710 O O . VAL A 1 242 ? -66.096 -19.629 93.954 1.00 43.81 242 VAL A O 1
ATOM 1713 N N . SER A 1 243 ? -67.895 -20.770 94.646 1.00 43.34 243 SER A N 1
ATOM 1714 C CA . SER A 1 243 ? -67.184 -21.561 95.653 1.00 43.34 243 SER A CA 1
ATOM 1715 C C . SER A 1 243 ? -67.322 -23.053 95.358 1.00 43.34 243 SER A C 1
ATOM 1717 O O . SER A 1 243 ? -68.409 -23.545 95.065 1.00 43.34 243 SER A O 1
ATOM 1719 N N . GLY A 1 244 ? -66.204 -23.775 95.448 1.00 39.72 244 GLY A N 1
ATOM 1720 C CA . GLY A 1 244 ? -66.159 -25.235 95.476 1.00 39.72 244 GLY A CA 1
ATOM 1721 C C . GLY A 1 244 ? -65.508 -25.697 96.777 1.00 39.72 244 GLY A C 1
ATOM 1722 O O . GLY A 1 244 ? -64.525 -25.111 97.228 1.00 39.72 244 GLY A O 1
ATOM 1723 N N . THR A 1 245 ? -66.058 -26.724 97.419 1.00 36.56 245 THR A N 1
ATOM 1724 C CA . THR A 1 245 ? -65.446 -27.349 98.598 1.00 36.56 245 THR A CA 1
ATOM 1725 C C . THR A 1 245 ? -64.518 -28.478 98.155 1.00 36.56 245 THR A C 1
ATOM 1727 O O . THR A 1 245 ? -64.976 -29.600 97.959 1.00 36.56 245 THR A O 1
ATOM 1730 N N . GLY A 1 246 ? -63.222 -28.174 98.012 1.00 37.91 246 GLY A N 1
ATOM 1731 C CA . GLY A 1 246 ? -62.149 -29.168 97.861 1.00 37.91 246 GLY A CA 1
ATOM 1732 C C . GLY A 1 246 ? -61.203 -28.920 96.679 1.00 37.91 246 GLY A C 1
ATOM 1733 O O . GLY A 1 246 ? -61.566 -29.195 95.544 1.00 37.91 246 GLY A O 1
ATOM 1734 N N . GLY A 1 247 ? -59.969 -28.483 96.966 1.00 48.38 247 GLY A N 1
ATOM 1735 C CA . GLY A 1 247 ? -58.871 -28.375 95.987 1.00 48.38 247 GLY A CA 1
ATOM 1736 C C . GLY A 1 247 ? -58.833 -27.077 95.166 1.00 48.38 247 GLY A C 1
ATOM 1737 O O . GLY A 1 247 ? -59.814 -26.341 95.110 1.00 48.38 247 GLY A O 1
ATOM 1738 N N . MET A 1 248 ? -57.663 -26.780 94.575 1.00 37.38 248 MET A N 1
ATOM 1739 C CA . MET A 1 248 ? -57.453 -25.651 93.654 1.00 37.38 248 MET A CA 1
ATOM 1740 C C . MET A 1 248 ? -58.483 -25.703 92.520 1.00 37.38 248 MET A C 1
ATOM 1742 O O . MET A 1 248 ? -58.699 -26.748 91.911 1.00 37.38 248 MET A O 1
ATOM 1746 N N . LEU A 1 249 ? -59.139 -24.572 92.263 1.00 40.88 249 LEU A N 1
ATOM 1747 C CA . LEU A 1 249 ? -60.126 -24.437 91.199 1.00 40.88 249 LEU A CA 1
ATOM 1748 C C . LEU A 1 249 ? -59.400 -24.301 89.854 1.00 40.88 249 LEU A C 1
ATOM 1750 O O . LEU A 1 249 ? -59.176 -23.190 89.379 1.00 40.88 249 LEU A O 1
ATOM 1754 N N . ASP A 1 250 ? -59.023 -25.425 89.249 1.00 39.53 250 ASP A N 1
ATOM 1755 C CA . ASP A 1 250 ? -58.530 -25.438 87.873 1.00 39.53 250 ASP A CA 1
ATOM 1756 C C . ASP A 1 250 ? -59.705 -25.288 86.890 1.00 39.53 250 ASP A C 1
ATOM 1758 O O . ASP A 1 250 ? -60.693 -26.019 86.952 1.00 39.53 250 ASP A O 1
ATOM 1762 N N . ASN A 1 251 ? -59.577 -24.335 85.961 1.00 39.03 251 ASN A N 1
ATOM 1763 C CA . ASN A 1 251 ? -60.489 -24.063 84.839 1.00 39.03 251 ASN A CA 1
ATOM 1764 C C . ASN A 1 251 ? -61.939 -23.672 85.200 1.00 39.03 251 ASN A C 1
ATOM 1766 O O . ASN A 1 251 ? -62.901 -24.314 84.775 1.00 39.03 251 ASN A O 1
ATOM 1770 N N . VAL A 1 252 ? -62.118 -22.540 85.889 1.00 40.00 252 VAL A N 1
ATOM 1771 C CA . VAL A 1 252 ? -63.436 -21.888 86.003 1.00 40.00 252 VAL A CA 1
ATOM 1772 C C . VAL A 1 252 ? -63.680 -20.990 84.779 1.00 40.00 252 VAL A C 1
ATOM 1774 O O . VAL A 1 252 ? -63.290 -19.824 84.765 1.00 40.00 252 VAL A O 1
ATOM 1777 N N . ASP A 1 253 ? -64.326 -21.525 83.738 1.00 40.06 253 ASP A N 1
ATOM 1778 C CA . ASP A 1 253 ? -64.765 -20.745 82.568 1.00 40.06 253 ASP A CA 1
ATOM 1779 C C . ASP A 1 253 ? -66.112 -20.059 82.879 1.00 40.06 253 ASP A C 1
ATOM 1781 O O . ASP A 1 253 ? -67.184 -20.664 82.792 1.00 40.06 253 ASP A O 1
ATOM 1785 N N . VAL A 1 254 ? -66.075 -18.790 83.302 1.00 44.78 254 VAL A N 1
ATOM 1786 C CA . VAL A 1 254 ? -67.290 -17.989 83.537 1.00 44.78 254 VAL A CA 1
ATOM 1787 C C . VAL A 1 254 ? -67.726 -17.351 82.220 1.00 44.78 254 VAL A C 1
ATOM 1789 O O . VAL A 1 254 ? -67.335 -16.231 81.891 1.00 44.78 254 VAL A O 1
ATOM 1792 N N . ARG A 1 255 ? -68.573 -18.048 81.456 1.00 41.38 255 ARG A N 1
ATOM 1793 C CA . ARG A 1 255 ? -69.196 -17.482 80.251 1.00 41.38 255 ARG A CA 1
ATOM 1794 C C . ARG A 1 255 ? -70.544 -16.852 80.578 1.00 41.38 255 ARG A C 1
ATOM 1796 O O . ARG A 1 255 ? -71.509 -17.539 80.903 1.00 41.38 255 ARG A O 1
ATOM 1803 N N . LEU A 1 256 ? -70.625 -15.532 80.434 1.00 40.59 256 LEU A N 1
ATOM 1804 C CA . LEU A 1 256 ? -71.892 -14.805 80.347 1.00 40.59 256 LEU A CA 1
ATOM 1805 C C . LEU A 1 256 ? -72.542 -15.141 79.000 1.00 40.59 256 LEU A C 1
ATOM 1807 O O . LEU A 1 256 ? -72.244 -14.512 77.988 1.00 40.59 256 LEU A O 1
ATOM 1811 N N . VAL A 1 257 ? -73.406 -16.153 78.970 1.00 37.81 257 VAL A N 1
ATOM 1812 C CA . VAL A 1 257 ? -74.225 -16.431 77.786 1.00 37.81 257 VAL A CA 1
ATOM 1813 C C . VAL A 1 257 ? -75.357 -15.406 77.758 1.00 37.81 257 VAL A C 1
ATOM 1815 O O . VAL A 1 257 ? -76.176 -15.352 78.676 1.00 37.81 257 VAL A O 1
ATOM 1818 N N . THR A 1 258 ? -75.399 -14.565 76.727 1.00 32.97 258 THR A N 1
ATOM 1819 C CA . THR A 1 258 ? -76.576 -13.737 76.445 1.00 32.97 258 THR A CA 1
ATOM 1820 C C . THR A 1 258 ? -77.719 -14.648 75.990 1.00 32.97 258 THR A C 1
ATOM 1822 O O . THR A 1 258 ? -77.484 -15.482 75.113 1.00 32.97 258 THR A O 1
ATOM 1825 N N . PRO A 1 259 ? -78.936 -14.534 76.549 1.00 33.97 259 PRO A N 1
ATOM 1826 C CA . PRO A 1 259 ? -80.091 -15.215 75.975 1.00 33.97 259 PRO A CA 1
ATOM 1827 C C . PRO A 1 259 ? -80.335 -14.686 74.553 1.00 33.97 259 PRO A C 1
ATOM 1829 O O . PRO A 1 259 ? -80.103 -13.504 74.297 1.00 33.97 259 PRO A O 1
ATOM 1832 N N . VAL A 1 260 ? -80.727 -15.591 73.651 1.00 38.66 260 VAL A N 1
ATOM 1833 C CA . VAL A 1 260 ? -81.047 -15.315 72.236 1.00 38.66 260 VAL A CA 1
ATOM 1834 C C . VAL A 1 260 ? -82.210 -14.336 72.123 1.00 38.66 260 VAL A C 1
ATOM 1836 O O . VAL A 1 260 ? -83.180 -14.516 72.895 1.00 38.66 260 VAL A O 1
#

Sequence (260 aa):
MARLPNPGSDAGSWGSILNDYLAQAHTSDGTLKPATVTATTITDGAVTIGKLAVSGGTNGQLLSKDSTQSGGFRWTDPSGVADATTSSKGAVQLAGDLSGTAASPTVPGLANKEPSISAGTASQYYRGDKTWQTLDKNAVALANVDNTSDATKPLSSAAQTALNAKQSTSEKGQLNGYASLDSSGKVPSGQLPTAAALTIEMLPAGSTITVQKAGSWPARPTARADITVQWKGVDPSPAIVVSGTGGMLDNVDVRLVTPV

pLDDT: mean 75.47, std 20.04, range [32.97, 97.5]